Protein AF-A0A5N5WG87-F1 (afdb_monomer)

Solvent-accessible surface area (backbone atoms only — not comparable to full-atom values): 19391 Å² total; per-residue (Å²): 106,72,76,52,56,52,52,54,50,50,55,46,51,57,49,52,57,56,48,54,52,57,51,52,55,54,49,53,55,50,57,69,63,53,82,74,69,85,89,85,86,85,87,85,82,92,77,92,69,99,77,85,60,89,73,83,72,73,79,49,27,31,40,50,85,72,66,42,22,42,41,32,61,74,84,93,87,88,88,64,66,74,33,58,50,64,31,43,61,64,58,50,52,63,52,40,37,52,54,52,47,56,36,50,74,29,60,48,56,25,40,40,40,23,41,33,38,93,46,79,49,53,66,64,44,50,56,36,44,50,54,28,24,45,75,68,73,36,28,34,36,48,20,44,23,22,46,24,58,35,70,60,56,63,68,58,56,39,49,52,46,63,70,42,55,82,41,89,17,40,36,60,55,102,79,24,31,38,37,34,24,33,46,46,65,88,48,40,73,55,46,53,60,35,35,74,72,55,52,44,42,32,31,40,23,33,49,67,38,32,54,73,15,46,7,93,76,27,57,96,61,37,38,26,39,34,47,83,71,40,66,26,75,45,81,43,77,73,76,61,66,66,63,48,52,36,49,54,55,16,45,75,50,68,30,23,11,32,30,43,42,36,28,49,41,40,40,30,57,23,60,62,72,73,36,73,54,63,33,52,29,89,59,35,46,61,51,48,56,53,46,46,64,70,68,60,54,24,16,41,34,34,32,26,39,61,43,56,58,41,55,22,26,42,35,80,87,55,91,66,32,62,58,51,35,67,69,18,52,25,95,60,69,88,49,70,91,58,79,35,48,72,70,38,71,56,29,43,47,55,49,28,28,62,77,68,78,39,67,119

Mean predicted aligned error: 11.22 Å

Sequence (360 aa):
MAHLSEVVKTLGAENAQVDNQCLKQNVQHVQTLQQGGSPLYESDQTQVSSSWLSFDDAMAIGLLRLIAKSNTKSCIKANPPRSDVSNAANFTITDWADHIRLAKDAQVDAFALNIAADDAINGPALQLAFTAAQSARFKIFFSFDYVARGPWNQNDVIRLLLQYRMNEAYYCVNGHPFTSTFEGSENAEEWKNIKAITDCYFIPDWSSLGVKAALEKGYGLVDGLFSWAAWPSGAQDMNTQVDMSYLELLQETGGLAYMMLVSPWFCTNLPGYGKNWLWRGDDLWYDRWQEVLSIRPDFVEIISWNDYGKSHYIGPLHQGGYGAFKTGKAPFNYAEGMPHDGWRIILPFIIGHYKNGSAA

pLDDT: mean 78.42, std 26.18, range [21.84, 98.75]

Secondary structure (DSSP, 8-state):
-HHHHHHHHHHHHHHHHHHHHHHHHHHHHHHHHGGG-------------S------------EEE------------------GGGGSTT--HHHHHHHHHHHHHTT--EEEEEEETT-TTHHHHHHHHHHHHHHHT-EEEEEEESSBTBPPPHHHHHHHHHHHTTSTTB-EETTEEEEEEES-GGGHHHHHHHHHHH--EEEEE-TTT-STTSSTTTTTT-SEEE-S--S-STTSPP-SHHHHHHHHHHHHTT--EEEEEE-S-EEEEEGGGTEEEEE--TTHHHHHHHHHHHH--SEEEES-SS-GGGS---S---TT-THHHHHTT-SS-TTTT---GGGGTTHHHHHHHHHHSS--

Radius of gyration: 20.14 Å; Cα contacts (8 Å, |Δi|>4): 703; chains: 1; bounding box: 62×52×48 Å

Organism: NCBI:txid41062

Nearest PDB structures (foldseek):
  4ad0-assembly2_B  TM=7.314E-01  e=2.127E-10  Bacteroides thetaiotaomicron VPI-5482
  4acz-assembly2_B  TM=7.060E-01  e=1.078E-10  Bacteroides thetaiotaomicron VPI-5482
  4ad0-assembly4_D  TM=7.040E-01  e=1.298E-10  Bacteroides thetaiotaomicron VPI-5482
  4ad0-assembly3_C  TM=7.292E-01  e=8.280E-10  Bacteroides thetaiotaomicron VPI-5482
  4ad0-assembly1_A  TM=7.150E-01  e=2.678E-09  Bacteroides thetaiotaomicron VPI-5482

Structure (mmCIF, N/CA/C/O backbone):
data_AF-A0A5N5WG87-F1
#
_entry.id   AF-A0A5N5WG87-F1
#
loop_
_atom_site.group_PDB
_atom_site.id
_atom_site.type_symbol
_atom_site.label_atom_id
_atom_site.label_alt_id
_atom_site.label_comp_id
_atom_site.label_asym_id
_atom_site.label_entity_id
_atom_site.label_seq_id
_atom_site.pdbx_PDB_ins_code
_atom_site.Cartn_x
_atom_site.Cartn_y
_atom_site.Cartn_z
_atom_site.occupancy
_atom_site.B_iso_or_equiv
_atom_site.auth_seq_id
_atom_site.auth_comp_id
_atom_site.auth_asym_id
_atom_site.auth_atom_id
_atom_site.pdbx_PDB_model_num
ATOM 1 N N . MET A 1 1 ? 2.702 -30.960 5.446 1.00 38.22 1 MET A N 1
ATOM 2 C CA . MET A 1 1 ? 3.761 -30.870 6.479 1.00 38.22 1 MET A CA 1
ATOM 3 C C . MET A 1 1 ? 5.102 -31.326 5.912 1.00 38.22 1 MET A C 1
ATOM 5 O O . MET A 1 1 ? 5.595 -30.590 5.074 1.00 38.22 1 MET A O 1
ATOM 9 N N . ALA A 1 2 ? 5.662 -32.497 6.258 1.00 30.28 2 ALA A N 1
ATOM 10 C CA . ALA A 1 2 ? 7.042 -32.884 5.896 1.00 30.28 2 ALA A CA 1
ATOM 11 C C . ALA A 1 2 ? 7.410 -32.656 4.412 1.00 30.28 2 ALA A C 1
ATOM 13 O O . ALA A 1 2 ? 8.270 -31.830 4.120 1.00 30.28 2 ALA A O 1
ATOM 14 N N . HIS A 1 3 ? 6.665 -33.271 3.488 1.00 32.16 3 HIS A N 1
ATOM 15 C CA . HIS A 1 3 ? 6.884 -33.156 2.037 1.00 32.16 3 HIS A CA 1
ATOM 16 C C . HIS A 1 3 ? 6.766 -31.711 1.492 1.00 32.16 3 HIS A C 1
ATOM 18 O O . HIS A 1 3 ? 7.284 -31.409 0.423 1.00 32.16 3 HIS A O 1
ATOM 24 N N . LEU A 1 4 ? 6.101 -30.811 2.230 1.00 36.78 4 LEU A N 1
ATOM 25 C CA . LEU A 1 4 ? 5.968 -29.392 1.884 1.00 36.78 4 LEU A CA 1
ATOM 26 C C . LEU A 1 4 ? 7.179 -28.576 2.372 1.00 36.78 4 LEU A C 1
ATOM 28 O O . LEU A 1 4 ? 7.644 -27.701 1.654 1.00 36.78 4 LEU A O 1
ATOM 32 N N . SER A 1 5 ? 7.723 -28.895 3.556 1.00 34.72 5 SER A N 1
ATOM 33 C CA . SER A 1 5 ? 8.980 -28.298 4.046 1.00 34.72 5 SER A CA 1
ATOM 34 C C . SER A 1 5 ? 10.149 -28.637 3.122 1.00 34.72 5 SER A C 1
ATOM 36 O O . SER A 1 5 ? 11.016 -27.800 2.905 1.00 34.72 5 SER A O 1
ATOM 38 N N . GLU A 1 6 ? 10.151 -29.844 2.558 1.00 34.62 6 GLU A N 1
ATOM 39 C CA . GLU A 1 6 ? 11.165 -30.293 1.605 1.00 34.62 6 GLU A CA 1
ATOM 40 C C . GLU A 1 6 ? 11.083 -29.512 0.283 1.00 34.62 6 GLU A C 1
ATOM 42 O O . GLU A 1 6 ? 12.078 -28.925 -0.124 1.00 34.62 6 GLU A O 1
ATOM 47 N N . VAL A 1 7 ? 9.888 -29.367 -0.310 1.00 38.81 7 VAL A N 1
ATOM 48 C CA . VAL A 1 7 ? 9.684 -28.551 -1.527 1.00 38.81 7 VAL A CA 1
ATOM 49 C C . VAL A 1 7 ? 10.027 -27.072 -1.306 1.00 38.81 7 VAL A C 1
ATOM 51 O O . VAL A 1 7 ? 10.694 -26.477 -2.149 1.00 38.81 7 VAL A O 1
ATOM 54 N N . VAL A 1 8 ? 9.635 -26.477 -0.172 1.00 39.97 8 VAL A N 1
ATOM 55 C CA . VAL A 1 8 ? 10.000 -25.085 0.165 1.00 39.97 8 VAL A CA 1
ATOM 56 C C . VAL A 1 8 ? 11.520 -24.929 0.292 1.00 39.97 8 VAL A C 1
ATOM 58 O O . VAL A 1 8 ? 12.073 -23.967 -0.235 1.00 39.97 8 VAL A O 1
ATOM 61 N N . LYS A 1 9 ? 12.216 -25.896 0.905 1.00 39.75 9 LYS A N 1
ATOM 62 C CA . LYS A 1 9 ? 13.687 -25.898 0.997 1.00 39.75 9 LYS A CA 1
ATOM 63 C C . LYS A 1 9 ? 14.371 -26.088 -0.355 1.00 39.75 9 LYS A C 1
ATOM 65 O O . LYS A 1 9 ? 15.396 -25.458 -0.585 1.00 39.75 9 LYS A O 1
ATOM 70 N N . THR A 1 10 ? 13.827 -26.911 -1.253 1.00 37.00 10 THR A N 1
ATOM 71 C CA . THR A 1 10 ? 14.373 -27.062 -2.613 1.00 37.00 10 THR A CA 1
ATOM 72 C C . THR A 1 10 ? 14.227 -25.770 -3.416 1.00 37.00 10 THR A C 1
ATOM 74 O O . THR A 1 10 ? 15.214 -25.313 -3.981 1.00 37.00 10 THR A O 1
ATOM 77 N N . LEU A 1 11 ? 13.050 -25.133 -3.399 1.00 40.88 11 LEU A N 1
ATOM 78 C CA . LEU A 1 11 ? 12.827 -23.856 -4.091 1.00 40.88 11 LEU A CA 1
ATOM 79 C C . LEU A 1 11 ? 13.694 -22.725 -3.509 1.00 40.88 11 LEU A C 1
ATOM 81 O O . LEU A 1 11 ? 14.292 -21.958 -4.261 1.00 40.88 11 LEU A O 1
ATOM 85 N N . GLY A 1 12 ? 13.837 -22.663 -2.180 1.00 37.97 12 GLY A N 1
ATOM 86 C CA . GLY A 1 12 ? 14.774 -21.746 -1.525 1.00 37.97 12 GLY A CA 1
ATOM 87 C C . GLY A 1 12 ? 16.233 -22.000 -1.926 1.00 37.97 12 GLY A C 1
ATOM 88 O O . GLY A 1 12 ? 16.973 -21.055 -2.178 1.00 37.97 12 GLY A O 1
ATOM 89 N N . ALA A 1 13 ? 16.645 -23.265 -2.063 1.00 34.16 13 ALA A N 1
ATOM 90 C CA . ALA A 1 13 ? 18.001 -23.627 -2.476 1.00 34.16 13 ALA A CA 1
ATOM 91 C C . ALA A 1 13 ? 18.296 -23.335 -3.961 1.00 34.16 13 ALA A C 1
ATOM 93 O O . ALA A 1 13 ? 19.433 -22.991 -4.289 1.00 34.16 13 ALA A O 1
ATOM 94 N N . GL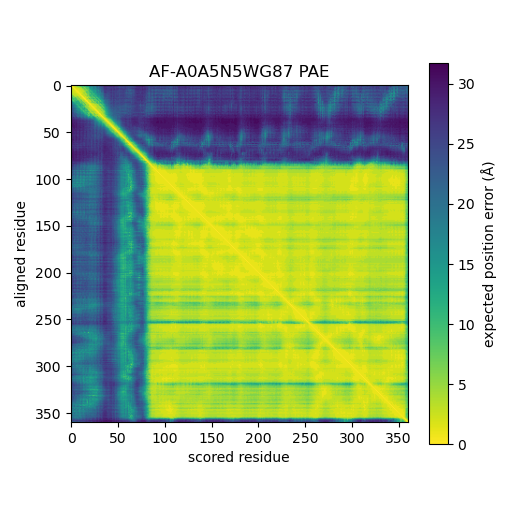U A 1 14 ? 17.308 -23.453 -4.853 1.00 35.34 14 GLU A N 1
ATOM 95 C CA . GLU A 1 14 ? 17.451 -23.072 -6.266 1.00 35.34 14 GLU A CA 1
ATOM 96 C C . GLU A 1 14 ? 17.584 -21.548 -6.415 1.00 35.34 14 GLU A C 1
ATOM 98 O O . GLU A 1 14 ? 18.507 -21.087 -7.093 1.00 35.34 14 GLU A O 1
ATOM 103 N N . ASN A 1 15 ? 16.778 -20.765 -5.686 1.00 39.09 15 ASN A N 1
ATOM 104 C CA . ASN A 1 15 ? 16.945 -19.309 -5.595 1.00 39.09 15 ASN A CA 1
ATOM 105 C C . ASN A 1 15 ? 18.330 -18.938 -5.022 1.00 39.09 15 ASN A C 1
ATOM 107 O O . ASN A 1 15 ? 19.078 -18.193 -5.655 1.00 39.09 15 ASN A O 1
ATOM 111 N N . ALA A 1 16 ? 18.750 -19.566 -3.916 1.00 33.97 16 ALA A N 1
ATOM 112 C CA . ALA A 1 16 ? 20.033 -19.298 -3.256 1.00 33.97 16 ALA A CA 1
ATOM 113 C C . ALA A 1 16 ? 21.279 -19.564 -4.134 1.00 33.97 16 ALA A C 1
ATOM 115 O O . ALA A 1 16 ? 22.363 -19.025 -3.863 1.00 33.97 16 ALA A O 1
ATOM 116 N N . GLN A 1 17 ? 21.166 -20.372 -5.199 1.00 30.16 17 GLN A N 1
ATOM 117 C CA . GLN A 1 17 ? 22.232 -20.509 -6.202 1.00 30.16 17 GLN A CA 1
ATOM 118 C C . GLN A 1 17 ? 22.321 -19.294 -7.138 1.00 30.16 17 GLN A C 1
ATOM 120 O O . GLN A 1 17 ? 23.435 -18.888 -7.486 1.00 30.16 17 GLN A O 1
ATOM 125 N N . VAL A 1 18 ? 21.189 -18.679 -7.490 1.00 41.03 18 VAL A N 1
ATOM 126 C CA . VAL A 1 18 ? 21.122 -17.418 -8.251 1.00 41.03 18 VAL A CA 1
ATOM 127 C C . VAL A 1 18 ? 21.582 -16.242 -7.381 1.00 41.03 18 VAL A C 1
ATOM 129 O O . VAL A 1 18 ? 22.415 -15.440 -7.813 1.00 41.03 18 VAL A O 1
ATOM 132 N N . ASP A 1 19 ? 21.163 -16.195 -6.116 1.00 45.03 19 ASP A N 1
ATOM 133 C CA . ASP A 1 19 ? 21.564 -15.161 -5.146 1.00 45.03 19 ASP A CA 1
ATOM 134 C C . ASP A 1 19 ? 23.079 -15.136 -4.922 1.00 45.03 19 ASP A C 1
ATOM 136 O O . ASP A 1 19 ? 23.702 -14.078 -4.791 1.00 45.03 19 ASP A O 1
ATOM 140 N N . ASN A 1 20 ? 23.710 -16.310 -4.989 1.00 37.44 20 ASN A N 1
ATOM 141 C CA . ASN A 1 20 ? 25.159 -16.465 -4.952 1.00 37.44 20 ASN A CA 1
ATOM 142 C C . ASN A 1 20 ? 25.882 -15.696 -6.075 1.00 37.44 20 ASN A C 1
ATOM 144 O O . ASN A 1 20 ? 27.061 -15.371 -5.921 1.00 37.44 20 ASN A O 1
ATOM 148 N N . GLN A 1 21 ? 25.223 -15.420 -7.204 1.00 37.84 21 GLN A N 1
ATOM 149 C CA . GLN A 1 21 ? 25.762 -14.610 -8.300 1.00 37.84 21 GLN A CA 1
ATOM 150 C C . GLN A 1 21 ? 25.592 -13.108 -8.027 1.00 37.84 21 GLN A C 1
ATOM 152 O O . GLN A 1 21 ? 26.549 -12.353 -8.214 1.00 37.84 21 GLN A O 1
ATOM 157 N N . CYS A 1 22 ? 24.436 -12.692 -7.495 1.00 38.44 22 CYS A N 1
ATOM 158 C CA . CYS A 1 22 ? 24.186 -11.319 -7.039 1.00 38.44 22 CYS A CA 1
ATOM 159 C C . CYS A 1 22 ? 25.183 -10.900 -5.941 1.00 38.44 22 CYS A C 1
ATOM 161 O O . CYS A 1 22 ? 25.852 -9.867 -6.050 1.00 38.44 22 CYS A O 1
ATOM 163 N N . LEU A 1 23 ? 25.373 -11.753 -4.928 1.00 37.12 23 LEU A N 1
ATOM 164 C CA . LEU A 1 23 ? 26.351 -11.551 -3.856 1.00 37.12 23 LEU A CA 1
ATOM 165 C C . LEU A 1 23 ? 27.779 -11.411 -4.401 1.00 37.12 23 LEU A C 1
ATOM 167 O O . LEU A 1 23 ? 28.483 -10.480 -4.017 1.00 37.12 23 LEU A O 1
ATOM 171 N N . LYS A 1 24 ? 28.212 -12.274 -5.331 1.00 37.12 24 LYS A N 1
ATOM 172 C CA . LYS A 1 24 ? 29.567 -12.198 -5.916 1.00 37.12 24 LYS A CA 1
ATOM 173 C C . LYS A 1 24 ? 29.798 -10.901 -6.690 1.00 37.12 24 LYS A C 1
ATOM 175 O O . LYS A 1 24 ? 30.860 -10.302 -6.538 1.00 37.12 24 LYS A O 1
ATOM 180 N N . GLN A 1 25 ? 28.818 -10.447 -7.470 1.00 42.09 25 GLN A N 1
ATOM 181 C CA . GLN A 1 25 ? 28.927 -9.205 -8.242 1.00 42.09 25 GLN A CA 1
ATOM 182 C C . GLN A 1 25 ? 28.958 -7.965 -7.332 1.00 42.09 25 GLN A C 1
ATOM 184 O O . GLN A 1 25 ? 29.831 -7.109 -7.494 1.00 42.09 25 GLN A O 1
ATOM 189 N N . ASN A 1 26 ? 28.093 -7.905 -6.314 1.00 36.16 26 ASN A N 1
ATOM 190 C CA . ASN A 1 26 ? 28.103 -6.815 -5.333 1.00 36.16 26 ASN A CA 1
ATOM 191 C C . ASN A 1 26 ? 29.388 -6.809 -4.480 1.00 36.16 26 ASN A C 1
ATOM 193 O O . ASN A 1 26 ? 29.995 -5.754 -4.295 1.00 36.16 26 ASN A O 1
ATOM 197 N N . VAL A 1 27 ? 29.869 -7.973 -4.022 1.00 37.72 27 VAL A N 1
ATOM 198 C CA . VAL A 1 27 ? 31.125 -8.083 -3.254 1.00 37.72 27 VAL A CA 1
ATOM 199 C C . VAL A 1 27 ? 32.341 -7.676 -4.091 1.00 37.72 27 VAL A C 1
ATOM 201 O O . VAL A 1 27 ? 33.189 -6.942 -3.586 1.00 37.72 27 VAL A O 1
ATOM 204 N N . GLN A 1 28 ? 32.425 -8.060 -5.371 1.00 32.28 28 GLN A N 1
ATOM 205 C CA . GLN A 1 28 ? 33.507 -7.601 -6.258 1.00 32.28 28 GLN A CA 1
ATOM 206 C C . GLN A 1 28 ? 33.508 -6.072 -6.438 1.00 32.28 28 GLN A C 1
ATOM 208 O O . GLN A 1 28 ? 34.578 -5.453 -6.460 1.00 32.28 28 GLN A O 1
ATOM 213 N N . HIS A 1 29 ? 32.329 -5.447 -6.513 1.00 35.38 29 HIS A N 1
ATOM 214 C CA . HIS A 1 29 ? 32.208 -3.990 -6.604 1.00 35.38 29 HIS A CA 1
ATOM 215 C C . HIS A 1 29 ? 32.616 -3.286 -5.293 1.00 35.38 29 HIS A C 1
ATOM 217 O O . HIS A 1 29 ? 33.331 -2.287 -5.313 1.00 35.38 29 HIS A O 1
ATOM 223 N N . VAL A 1 30 ? 32.256 -3.841 -4.131 1.00 34.34 30 VAL A N 1
ATOM 224 C CA . VAL A 1 30 ? 32.698 -3.318 -2.823 1.00 34.34 30 VAL A CA 1
ATOM 225 C C . VAL A 1 30 ? 34.211 -3.489 -2.625 1.00 34.34 30 VAL A C 1
ATOM 227 O O . VAL A 1 30 ? 34.874 -2.572 -2.141 1.00 34.34 30 VAL A O 1
ATOM 230 N N . GLN A 1 31 ? 34.795 -4.608 -3.059 1.00 33.00 31 GLN A N 1
ATOM 231 C CA . GLN A 1 31 ? 36.242 -4.848 -2.962 1.00 33.00 31 GLN A CA 1
ATOM 232 C C . GLN A 1 31 ? 37.074 -3.880 -3.820 1.00 33.00 31 GLN A C 1
ATOM 234 O O . GLN A 1 31 ? 38.192 -3.542 -3.433 1.00 33.00 31 GLN A O 1
ATOM 239 N N . THR A 1 32 ? 36.535 -3.376 -4.937 1.00 34.97 32 THR A N 1
ATOM 240 C CA . THR A 1 32 ? 37.190 -2.304 -5.715 1.00 34.97 32 THR A CA 1
ATOM 241 C C . THR A 1 32 ? 37.131 -0.940 -5.021 1.00 34.97 32 THR A C 1
ATOM 243 O O . THR A 1 32 ? 38.019 -0.120 -5.238 1.00 34.97 32 THR A O 1
ATOM 246 N N . LEU A 1 33 ? 36.152 -0.705 -4.141 1.00 34.88 33 LEU A N 1
ATOM 247 C CA . LEU A 1 33 ? 36.035 0.527 -3.346 1.00 34.88 33 LEU A CA 1
ATOM 248 C C . LEU A 1 33 ? 36.866 0.489 -2.048 1.00 34.88 33 LEU A C 1
ATOM 250 O O . LEU A 1 33 ? 37.292 1.534 -1.560 1.00 34.88 33 LEU A O 1
ATOM 254 N N . GLN A 1 34 ? 37.139 -0.697 -1.495 1.00 32.03 34 GLN A N 1
ATOM 255 C CA . GLN A 1 34 ? 37.870 -0.855 -0.228 1.00 32.03 34 GLN A CA 1
ATOM 256 C C . GLN A 1 34 ? 39.402 -0.719 -0.329 1.00 32.03 34 GLN A C 1
ATOM 258 O O . GLN A 1 34 ? 40.068 -0.668 0.701 1.00 32.03 34 GLN A O 1
ATOM 263 N N . GLN A 1 35 ? 39.987 -0.566 -1.523 1.00 30.73 35 GLN A N 1
ATOM 264 C CA . GLN A 1 35 ? 41.440 -0.342 -1.687 1.00 30.73 35 GLN A CA 1
ATOM 265 C C . GLN A 1 35 ? 41.916 1.079 -1.287 1.00 30.73 35 GLN A C 1
ATOM 267 O O . GLN A 1 35 ? 43.018 1.483 -1.651 1.00 30.73 35 GLN A O 1
ATOM 272 N N . GLY A 1 36 ? 41.098 1.847 -0.554 1.00 31.95 36 GLY A N 1
ATOM 273 C CA . GLY A 1 36 ? 41.319 3.271 -0.266 1.00 31.95 36 GLY A CA 1
ATOM 274 C C . GLY A 1 36 ? 41.276 3.706 1.206 1.00 31.95 36 GLY A C 1
ATOM 275 O O . GLY A 1 36 ? 41.366 4.906 1.454 1.00 31.95 36 GLY A O 1
ATOM 276 N N . GLY A 1 37 ? 41.137 2.802 2.187 1.00 27.78 37 GLY A N 1
ATOM 277 C CA . GLY A 1 37 ? 41.061 3.203 3.601 1.00 27.78 37 GLY A CA 1
ATOM 278 C C . GLY A 1 37 ? 41.347 2.088 4.611 1.00 27.78 37 GLY A C 1
ATOM 279 O O . GLY A 1 37 ? 40.846 0.975 4.479 1.00 27.78 37 GLY A O 1
ATOM 280 N N . SER A 1 38 ? 42.145 2.402 5.636 1.00 26.28 38 SER A N 1
ATOM 281 C CA . SER A 1 38 ? 42.479 1.484 6.736 1.00 26.28 38 SER A CA 1
ATOM 282 C C . SER A 1 38 ? 41.350 1.385 7.774 1.00 26.28 38 SER A C 1
ATOM 284 O O . SER A 1 38 ? 40.703 2.395 8.053 1.00 26.28 38 SER A O 1
ATOM 286 N N . PRO A 1 39 ? 41.141 0.215 8.406 1.00 27.69 39 PRO A N 1
ATOM 287 C CA . PRO A 1 39 ? 40.147 0.055 9.460 1.00 27.69 39 PRO A CA 1
ATOM 288 C C . PRO A 1 39 ? 40.655 0.558 10.817 1.00 27.69 39 PRO A C 1
ATOM 290 O O . PRO A 1 39 ? 41.817 0.357 11.172 1.00 27.69 39 PRO A O 1
ATOM 293 N N . LEU A 1 40 ? 39.742 1.105 11.619 1.00 25.45 40 LEU A N 1
ATOM 294 C CA . LEU A 1 40 ? 39.850 1.128 13.076 1.00 25.45 40 LEU A CA 1
ATOM 295 C C . LEU A 1 40 ? 38.572 0.514 13.646 1.00 25.45 40 LEU A C 1
ATOM 297 O O . LEU A 1 40 ? 37.468 0.927 13.301 1.00 25.45 40 LEU A O 1
ATOM 301 N N . TYR A 1 41 ? 38.751 -0.502 14.483 1.00 23.62 41 TYR A N 1
ATOM 302 C CA . TYR A 1 41 ? 37.699 -1.223 15.188 1.00 23.62 41 TYR A CA 1
ATOM 303 C C . TYR A 1 41 ? 38.058 -1.135 16.666 1.00 23.62 41 TYR A C 1
ATOM 305 O O . TYR A 1 41 ? 39.095 -1.661 17.064 1.00 23.62 41 TYR A O 1
ATOM 313 N N . GLU A 1 42 ? 37.227 -0.488 17.474 1.00 23.62 42 GLU A N 1
ATOM 314 C CA . GLU A 1 42 ? 37.306 -0.618 18.926 1.00 23.62 42 GLU A CA 1
ATOM 315 C C . GLU A 1 42 ? 35.898 -0.512 19.516 1.00 23.62 42 GLU A C 1
ATOM 317 O O . GLU A 1 42 ? 34.995 0.074 18.915 1.00 23.62 42 GLU A O 1
ATOM 322 N N . SER A 1 43 ? 35.686 -1.201 20.630 1.00 26.94 43 SER A N 1
ATOM 323 C CA . SER A 1 43 ? 34.364 -1.529 21.157 1.00 26.94 43 SER A CA 1
ATOM 324 C C . SER A 1 43 ? 33.979 -0.656 22.339 1.00 26.94 43 SER A C 1
ATOM 326 O O . SER A 1 43 ? 34.805 -0.458 23.227 1.00 26.94 43 SER A O 1
ATOM 328 N N . ASP A 1 44 ? 32.692 -0.339 22.459 1.00 22.86 44 ASP A N 1
ATOM 329 C CA . ASP A 1 44 ? 32.078 -0.248 23.783 1.00 22.86 44 ASP A CA 1
ATOM 330 C C . ASP A 1 44 ? 30.642 -0.796 23.771 1.00 22.86 44 ASP A C 1
ATOM 332 O O . ASP A 1 44 ? 29.995 -0.873 22.721 1.00 22.86 44 ASP A O 1
ATOM 336 N N . GLN A 1 45 ? 30.156 -1.212 24.937 1.00 27.48 45 GLN A N 1
ATOM 337 C CA . GLN A 1 45 ? 28.760 -1.581 25.170 1.00 27.48 45 GLN A CA 1
ATOM 338 C C . GLN A 1 45 ? 28.082 -0.555 26.088 1.00 27.48 45 GLN A C 1
ATOM 340 O O . GLN A 1 45 ? 28.710 0.328 26.656 1.00 27.48 45 GLN A O 1
ATOM 345 N N . THR A 1 46 ? 26.768 -0.702 26.269 1.00 23.91 46 THR A N 1
ATOM 346 C CA . THR A 1 46 ? 25.921 0.154 27.119 1.00 23.91 46 THR A CA 1
ATOM 347 C C . THR A 1 46 ? 25.726 1.591 26.616 1.00 23.91 46 THR A C 1
ATOM 349 O O . THR A 1 46 ? 26.270 2.533 27.165 1.00 23.91 46 THR A O 1
ATOM 352 N N . GLN A 1 47 ? 24.849 1.753 25.617 1.00 21.84 47 GLN A N 1
ATOM 353 C CA . GLN A 1 47 ? 23.851 2.838 25.489 1.00 21.84 47 GLN A CA 1
ATOM 354 C C . GLN A 1 47 ? 22.928 2.486 24.307 1.00 21.84 47 GLN A C 1
ATOM 356 O O . GLN A 1 47 ? 23.371 2.458 23.163 1.00 21.84 47 GLN A O 1
ATOM 361 N N . VAL A 1 48 ? 21.644 2.203 24.560 1.00 26.69 48 VAL A N 1
ATOM 362 C CA . VAL A 1 48 ? 20.652 2.009 23.482 1.00 26.69 48 VAL A CA 1
ATOM 363 C C . VAL A 1 48 ? 20.152 3.389 23.051 1.00 26.69 48 VAL A C 1
ATOM 365 O O . VAL A 1 48 ? 19.113 3.864 23.507 1.00 26.69 48 VAL A O 1
ATOM 368 N N . SER A 1 49 ? 20.946 4.075 22.228 1.00 24.03 49 SER A N 1
ATOM 369 C CA . SER A 1 49 ? 20.625 5.416 21.738 1.00 24.03 49 SER A CA 1
ATOM 370 C C . SER A 1 49 ? 19.464 5.393 20.739 1.00 24.03 49 SER A C 1
ATOM 372 O O . SER A 1 49 ? 19.396 4.552 19.841 1.00 24.03 49 SER A O 1
ATOM 374 N N . SER A 1 50 ? 18.553 6.359 20.865 1.00 25.00 50 SER A N 1
ATOM 375 C CA . SER A 1 50 ? 17.368 6.530 20.016 1.00 25.00 50 SER A CA 1
ATOM 376 C C . SER A 1 50 ? 17.722 7.135 18.645 1.00 25.00 50 SER A C 1
ATOM 378 O O . SER A 1 50 ? 17.335 8.261 18.336 1.00 25.00 50 SER A O 1
ATOM 380 N N . SER A 1 51 ? 18.519 6.416 17.851 1.00 22.97 51 SER A N 1
ATOM 381 C CA . SER A 1 51 ? 19.192 6.930 16.643 1.00 22.97 51 SER A CA 1
ATOM 382 C C . SER A 1 51 ? 18.984 6.077 15.380 1.00 22.97 51 SER A C 1
ATOM 384 O O . SER A 1 51 ? 19.733 6.226 14.422 1.00 22.97 51 SER A O 1
ATOM 386 N N . TRP A 1 52 ? 17.995 5.176 15.373 1.00 26.78 52 TRP A N 1
ATOM 387 C CA . TRP A 1 52 ? 17.859 4.105 14.367 1.00 26.78 52 TRP A CA 1
ATOM 388 C C . TRP A 1 52 ? 16.555 4.140 13.541 1.00 26.78 52 TRP A C 1
ATOM 390 O O . TRP A 1 52 ? 16.222 3.155 12.893 1.00 26.78 52 TRP A O 1
ATOM 400 N N . LEU A 1 53 ? 15.809 5.254 13.563 1.00 26.97 53 LEU A N 1
ATOM 401 C CA . LEU A 1 53 ? 14.474 5.386 12.945 1.00 26.97 53 LEU A CA 1
ATOM 402 C C . LEU A 1 53 ? 14.356 6.546 11.927 1.00 26.97 53 LEU A C 1
ATOM 404 O O . LEU A 1 53 ? 13.328 7.210 11.849 1.00 26.97 53 LEU A O 1
ATOM 408 N N . SER A 1 54 ? 15.382 6.789 11.104 1.00 26.25 54 SER A N 1
ATOM 409 C CA . SER A 1 54 ? 15.249 7.654 9.915 1.00 26.25 54 SER A CA 1
ATOM 410 C C . SER A 1 54 ? 14.649 6.869 8.736 1.00 26.25 54 SER A C 1
ATOM 412 O O . SER A 1 54 ? 15.358 6.496 7.798 1.00 26.25 54 SER A O 1
ATOM 414 N N . PHE A 1 55 ? 13.354 6.554 8.821 1.00 33.31 55 PHE A N 1
ATOM 415 C CA . PHE A 1 55 ? 12.622 5.804 7.795 1.00 33.31 55 PHE A CA 1
ATOM 416 C C . PHE A 1 55 ? 12.045 6.725 6.712 1.00 33.31 55 PHE A C 1
ATOM 418 O O . PHE A 1 55 ? 10.868 7.078 6.738 1.00 33.31 55 PHE A O 1
ATOM 425 N N . ASP A 1 56 ? 12.866 7.068 5.720 1.00 34.16 56 ASP A N 1
ATOM 426 C CA . ASP A 1 56 ? 12.368 7.600 4.451 1.00 34.16 56 ASP A CA 1
ATOM 427 C C . ASP A 1 56 ? 12.006 6.430 3.491 1.00 34.16 56 ASP A C 1
ATOM 429 O O . ASP A 1 56 ? 12.882 5.667 3.059 1.00 34.16 56 ASP A O 1
ATOM 433 N N . ASP A 1 57 ? 10.714 6.342 3.124 1.00 38.97 57 ASP A N 1
ATOM 434 C CA . ASP A 1 57 ? 10.125 5.886 1.832 1.00 38.97 57 ASP A CA 1
ATOM 435 C C . ASP A 1 57 ? 9.235 4.621 1.778 1.00 38.97 57 ASP A C 1
ATOM 437 O O . ASP A 1 57 ? 9.613 3.527 2.205 1.00 38.97 57 ASP A O 1
ATOM 441 N N . ALA A 1 58 ? 8.091 4.773 1.093 1.00 30.11 58 ALA A N 1
ATOM 442 C CA . ALA A 1 58 ? 6.972 3.829 1.020 1.00 30.11 58 ALA A CA 1
ATOM 443 C C . ALA A 1 58 ? 7.152 2.605 0.106 1.00 30.11 58 ALA A C 1
ATOM 445 O O . ALA A 1 58 ? 8.056 2.575 -0.728 1.00 30.11 58 ALA A O 1
ATOM 446 N N . MET A 1 59 ? 6.240 1.635 0.288 1.00 33.84 59 MET A N 1
ATOM 447 C CA . MET A 1 59 ? 6.104 0.311 -0.336 1.00 33.84 59 MET A CA 1
ATOM 448 C C . MET A 1 59 ? 4.826 -0.420 0.136 1.00 33.84 59 MET A C 1
ATOM 450 O O . MET A 1 59 ? 4.834 -0.964 1.237 1.00 33.84 59 MET A O 1
ATOM 454 N N . ALA A 1 60 ? 3.747 -0.519 -0.648 1.00 30.14 60 ALA A N 1
ATOM 455 C CA . ALA A 1 60 ? 2.556 -1.280 -0.202 1.00 30.14 60 ALA A CA 1
ATOM 456 C C . ALA A 1 60 ? 1.647 -1.736 -1.356 1.00 30.14 60 ALA A C 1
ATOM 458 O O . ALA A 1 60 ? 1.077 -0.868 -2.018 1.00 30.14 60 ALA A O 1
ATOM 459 N N . ILE A 1 61 ? 1.506 -3.063 -1.584 1.00 30.92 61 ILE A N 1
ATOM 460 C CA . ILE A 1 61 ? 0.527 -3.663 -2.525 1.00 30.92 61 ILE A CA 1
ATOM 461 C C . ILE A 1 61 ? 0.140 -5.131 -2.164 1.00 30.92 61 ILE A C 1
ATOM 463 O O . ILE A 1 61 ? 0.684 -6.074 -2.748 1.00 30.92 61 ILE A O 1
ATOM 467 N N . GLY A 1 62 ? -0.897 -5.346 -1.340 1.00 28.38 62 GLY A N 1
ATOM 468 C CA . GLY A 1 62 ? -1.669 -6.608 -1.308 1.00 28.38 62 GLY A CA 1
ATOM 469 C C . GLY A 1 62 ? -2.387 -6.963 0.006 1.00 28.38 62 GLY A C 1
ATOM 470 O O . GLY A 1 62 ? -1.830 -7.730 0.784 1.00 28.38 62 GLY A O 1
ATOM 471 N N . LEU A 1 63 ? -3.628 -6.499 0.229 1.00 30.03 63 LEU A N 1
ATOM 472 C CA . LEU A 1 63 ? -4.322 -6.497 1.542 1.00 30.03 63 LEU A CA 1
ATOM 473 C C . LEU A 1 63 ? -5.399 -7.604 1.769 1.00 30.03 63 LEU A C 1
ATOM 475 O O . LEU A 1 63 ? -6.183 -7.887 0.862 1.00 30.03 63 LEU A O 1
ATOM 479 N N . LEU A 1 64 ? -5.491 -8.150 3.002 1.00 36.38 64 LEU A N 1
ATOM 480 C CA . LEU A 1 64 ? -6.499 -9.095 3.587 1.00 36.38 64 LEU A CA 1
ATOM 481 C C . LEU A 1 64 ? -7.043 -8.551 4.969 1.00 36.38 64 LEU A C 1
ATOM 483 O O . LEU A 1 64 ? -6.362 -7.671 5.470 1.00 36.38 64 LEU A O 1
ATOM 487 N N . ARG A 1 65 ? -8.181 -8.968 5.623 1.00 32.19 65 ARG A N 1
ATOM 488 C CA . ARG A 1 65 ? -8.897 -8.151 6.705 1.00 32.19 65 ARG A CA 1
ATOM 489 C C . ARG A 1 65 ? -9.714 -8.777 7.930 1.00 32.19 65 ARG A C 1
ATOM 491 O O . ARG A 1 65 ? -10.304 -9.838 7.739 1.00 32.19 65 ARG A O 1
ATOM 498 N N . LEU A 1 66 ? -9.912 -8.013 9.078 1.00 29.48 66 LEU A N 1
ATOM 499 C CA . LEU A 1 66 ? -10.726 -8.241 10.336 1.00 29.48 66 LEU A CA 1
ATOM 500 C C . LEU A 1 66 ? -11.283 -7.143 11.411 1.00 29.48 66 LEU A C 1
ATOM 502 O O . LEU A 1 66 ? -12.286 -7.574 11.965 1.00 29.48 66 LEU A O 1
ATOM 506 N N . ILE A 1 67 ? -10.884 -5.831 11.701 1.00 34.62 67 ILE A N 1
ATOM 507 C CA . ILE A 1 67 ? -11.525 -4.701 12.618 1.00 34.62 67 ILE A CA 1
ATOM 508 C C . ILE A 1 67 ? -10.774 -4.267 13.983 1.00 34.62 67 ILE A C 1
ATOM 510 O O . ILE A 1 67 ? -10.141 -5.157 14.509 1.00 34.62 67 ILE A O 1
ATOM 514 N N . ALA A 1 68 ? -10.826 -3.093 14.744 1.00 34.03 68 ALA A N 1
ATOM 515 C CA . ALA A 1 68 ? -10.776 -1.565 14.584 1.00 34.03 68 ALA A CA 1
ATOM 516 C C . ALA A 1 68 ? -10.723 -0.624 15.914 1.00 34.03 68 ALA A C 1
ATOM 518 O O . ALA A 1 68 ? -11.586 -0.844 16.754 1.00 34.03 68 ALA A O 1
ATOM 519 N N . LYS A 1 69 ? -9.915 0.505 16.067 1.00 28.00 69 LYS A N 1
ATOM 520 C CA . LYS A 1 69 ? -9.551 1.519 17.216 1.00 28.00 69 LYS A CA 1
ATOM 521 C C . LYS A 1 69 ? -8.316 1.344 18.268 1.00 28.00 69 LYS A C 1
ATOM 523 O O . LYS A 1 69 ? -8.482 0.419 19.048 1.00 28.00 69 LYS A O 1
ATOM 528 N N . SER A 1 70 ? -7.185 2.121 18.571 1.00 25.36 70 SER A N 1
ATOM 529 C CA . SER A 1 70 ? -6.268 3.224 17.990 1.00 25.36 70 SER A CA 1
ATOM 530 C C . SER A 1 70 ? -5.031 3.924 18.854 1.00 25.36 70 SER A C 1
ATOM 532 O O . SER A 1 70 ? -5.420 4.754 19.673 1.00 25.36 70 SER A O 1
ATOM 534 N N . ASN A 1 71 ? -3.631 3.798 18.644 1.00 27.83 71 ASN A N 1
ATOM 535 C CA . ASN A 1 71 ? -2.424 4.783 18.249 1.00 27.83 71 ASN A CA 1
ATOM 536 C C . ASN A 1 71 ? -1.143 5.513 19.250 1.00 27.83 71 ASN A C 1
ATOM 538 O O . ASN A 1 71 ? -0.907 4.732 20.157 1.00 27.83 71 ASN A O 1
ATOM 542 N N . THR A 1 72 ? -0.234 6.683 19.476 1.00 28.20 72 THR A N 1
ATOM 543 C CA . THR A 1 72 ? 0.553 8.126 19.040 1.00 28.20 72 THR A CA 1
ATOM 544 C C . THR A 1 72 ? 1.834 8.749 19.773 1.00 28.20 72 THR A C 1
ATOM 546 O O . THR A 1 72 ? 1.731 9.089 20.947 1.00 28.20 72 THR A O 1
ATOM 549 N N . LYS A 1 73 ? 2.847 9.230 18.938 1.00 31.50 73 LYS A N 1
ATOM 550 C CA . LYS A 1 73 ? 3.874 10.363 18.948 1.00 31.50 73 LYS A CA 1
ATOM 551 C C . LYS A 1 73 ? 5.367 9.920 18.787 1.00 31.50 73 LYS A C 1
ATOM 553 O O . LYS A 1 73 ? 5.724 8.988 19.485 1.00 31.50 73 LYS A O 1
ATOM 558 N N . SER A 1 74 ? 6.346 10.524 18.056 1.00 30.02 74 SER A N 1
ATOM 559 C CA . SER A 1 74 ? 6.570 11.781 17.243 1.00 30.02 74 SER A CA 1
ATOM 560 C C . SER A 1 74 ? 8.095 11.886 16.824 1.00 30.02 74 SER A C 1
ATOM 562 O O . SER A 1 74 ? 8.870 11.520 17.703 1.00 30.02 74 SER A O 1
ATOM 564 N N . CYS A 1 75 ? 8.712 12.400 15.714 1.00 29.59 75 CYS A N 1
ATOM 565 C CA . CYS A 1 75 ? 8.439 13.009 14.362 1.00 29.59 75 CYS A CA 1
ATOM 566 C C . CYS A 1 75 ? 9.789 13.203 13.528 1.00 29.59 75 CYS A C 1
ATOM 568 O O . CYS A 1 75 ? 10.844 13.067 14.141 1.00 29.59 75 CYS A O 1
ATOM 570 N N . ILE A 1 76 ? 9.774 13.703 12.247 1.00 26.25 76 ILE A N 1
ATOM 571 C CA . ILE A 1 76 ? 10.852 14.417 11.415 1.00 26.25 76 ILE A CA 1
ATOM 572 C C . ILE A 1 76 ? 11.433 13.697 10.125 1.00 26.25 76 ILE A C 1
ATOM 574 O O . ILE A 1 76 ? 11.334 12.487 10.016 1.00 26.25 76 ILE A O 1
ATOM 578 N N . LYS A 1 77 ? 11.946 14.452 9.103 1.00 26.80 77 LYS A N 1
ATOM 579 C CA . LYS A 1 77 ? 12.077 14.127 7.631 1.00 26.80 77 LYS A CA 1
ATOM 580 C C . LYS A 1 77 ? 13.494 14.130 6.971 1.00 26.80 77 LYS A C 1
ATOM 582 O O . LYS A 1 77 ? 14.336 14.918 7.409 1.00 26.80 77 LYS A O 1
ATOM 587 N N . ALA A 1 78 ? 13.642 13.523 5.770 1.00 24.94 78 ALA A N 1
ATOM 588 C CA . ALA A 1 78 ? 14.551 13.983 4.683 1.00 24.94 78 ALA A CA 1
ATOM 589 C C . ALA A 1 78 ? 13.902 14.060 3.253 1.00 24.94 78 ALA A C 1
ATOM 591 O O . ALA A 1 78 ? 12.735 14.436 3.135 1.00 24.94 78 ALA A O 1
ATOM 592 N N . ASN A 1 79 ? 14.675 13.864 2.161 1.00 25.66 79 ASN A N 1
ATOM 593 C CA . ASN A 1 79 ? 14.292 14.118 0.744 1.00 25.66 79 ASN A CA 1
ATOM 594 C C . ASN A 1 79 ? 13.883 12.829 -0.028 1.00 25.66 79 ASN A C 1
ATOM 596 O O . ASN A 1 79 ? 14.588 11.834 0.125 1.00 25.66 79 ASN A O 1
ATOM 600 N N . PRO A 1 80 ? 12.879 12.842 -0.941 1.00 36.06 80 PRO A N 1
ATOM 601 C CA . PRO A 1 80 ? 12.156 11.604 -1.285 1.00 36.06 80 PRO A CA 1
ATOM 602 C C . PRO A 1 80 ? 12.242 11.062 -2.754 1.00 36.06 80 PRO A C 1
ATOM 604 O O . PRO A 1 80 ? 12.725 11.768 -3.649 1.00 36.06 80 PRO A O 1
ATOM 607 N N . PRO A 1 81 ? 11.771 9.814 -3.027 1.00 41.84 81 PRO A N 1
ATOM 608 C CA . PRO A 1 81 ? 11.875 9.088 -4.304 1.00 41.84 81 PRO A CA 1
ATOM 609 C C . PRO A 1 81 ? 10.537 8.971 -5.090 1.00 41.84 81 PRO A C 1
ATOM 611 O O . PRO A 1 81 ? 9.873 9.963 -5.363 1.00 41.84 81 PRO A O 1
ATOM 614 N N . ARG A 1 82 ? 10.170 7.771 -5.572 1.00 49.16 82 ARG A N 1
ATOM 615 C CA . ARG A 1 82 ? 8.936 7.469 -6.321 1.00 49.16 82 ARG A CA 1
ATOM 616 C C . ARG A 1 82 ? 8.045 6.481 -5.568 1.00 49.16 82 ARG A C 1
ATOM 618 O O . ARG A 1 82 ? 8.565 5.609 -4.880 1.00 49.16 82 ARG A O 1
ATOM 625 N N . SER A 1 83 ? 6.741 6.589 -5.815 1.00 49.94 83 SER A N 1
ATOM 626 C CA . SER A 1 83 ? 5.695 5.640 -5.416 1.00 49.94 83 SER A CA 1
ATOM 627 C C . SER A 1 83 ? 5.546 4.447 -6.376 1.00 49.94 83 SER A C 1
ATOM 629 O O . SER A 1 83 ? 5.900 4.546 -7.554 1.00 49.94 83 SER A O 1
ATOM 631 N N . ASP A 1 84 ? 4.937 3.349 -5.924 1.00 54.00 84 ASP A N 1
ATOM 632 C CA . ASP A 1 84 ? 4.811 2.092 -6.688 1.00 54.00 84 ASP A CA 1
ATOM 633 C C . ASP A 1 84 ? 3.902 2.199 -7.923 1.00 54.00 84 ASP A C 1
ATOM 635 O O . ASP A 1 84 ? 4.157 1.570 -8.958 1.00 54.00 84 ASP A O 1
ATOM 639 N N . VAL A 1 85 ? 2.873 3.056 -7.889 1.00 52.38 85 VAL A N 1
ATOM 640 C CA . VAL A 1 85 ? 2.078 3.380 -9.091 1.00 52.38 85 VAL A CA 1
ATOM 641 C C . VAL A 1 85 ? 2.940 4.057 -10.166 1.00 52.38 85 VAL A C 1
ATOM 643 O O . VAL A 1 85 ? 2.689 3.883 -11.360 1.00 52.38 85 VAL A O 1
ATOM 646 N N . SER A 1 86 ? 4.036 4.722 -9.787 1.00 62.78 86 SER A N 1
ATOM 647 C CA . SER A 1 86 ? 5.013 5.281 -10.729 1.00 62.78 86 SER A CA 1
ATOM 648 C C . SER A 1 86 ? 5.898 4.202 -11.390 1.00 62.78 86 SER A C 1
ATOM 650 O O . SER A 1 86 ? 6.533 4.488 -12.409 1.00 62.78 86 SER A O 1
ATOM 652 N N . ASN A 1 87 ? 5.902 2.957 -10.884 1.00 72.81 87 ASN A N 1
ATOM 653 C CA . ASN A 1 87 ? 6.440 1.771 -11.573 1.00 72.81 87 ASN A CA 1
ATOM 654 C C . ASN A 1 87 ? 5.405 1.141 -12.536 1.00 72.81 87 ASN A C 1
ATOM 656 O O . ASN A 1 87 ? 5.781 0.443 -13.476 1.00 72.81 87 ASN A O 1
ATOM 660 N N . ALA A 1 88 ? 4.110 1.437 -12.367 1.00 77.19 88 ALA A N 1
ATOM 661 C CA . ALA A 1 88 ? 3.034 1.068 -13.295 1.00 77.19 88 ALA A CA 1
ATOM 662 C C . ALA A 1 88 ? 2.780 2.122 -14.402 1.00 77.19 88 ALA A C 1
ATOM 664 O O . ALA A 1 88 ? 1.829 2.007 -15.172 1.00 77.19 88 ALA A O 1
ATOM 665 N N . ALA A 1 89 ? 3.643 3.139 -14.525 1.00 79.12 89 ALA A N 1
ATOM 666 C CA . ALA A 1 89 ? 3.464 4.292 -15.419 1.00 79.12 89 ALA A CA 1
ATOM 667 C C . ALA A 1 89 ? 3.278 3.960 -16.912 1.00 79.12 89 ALA A C 1
ATOM 669 O O . ALA A 1 89 ? 2.718 4.761 -17.655 1.00 79.12 89 ALA A O 1
ATOM 670 N N . ASN A 1 90 ? 3.773 2.798 -17.344 1.00 84.31 90 ASN A N 1
ATOM 671 C CA . ASN A 1 90 ? 3.707 2.317 -18.724 1.00 84.31 90 ASN A CA 1
ATOM 672 C C . ASN A 1 90 ? 2.740 1.128 -18.897 1.00 84.31 90 ASN A C 1
ATOM 674 O O . ASN A 1 90 ? 2.769 0.486 -19.943 1.00 84.31 90 ASN A O 1
ATOM 678 N N . PHE A 1 91 ? 1.933 0.790 -17.884 1.00 88.69 91 PHE A N 1
ATOM 679 C CA . PHE A 1 91 ? 0.981 -0.323 -17.964 1.00 88.69 91 PHE A CA 1
ATOM 680 C C . PHE A 1 91 ? -0.221 0.068 -18.827 1.00 88.69 91 PHE A C 1
ATOM 682 O O . PHE A 1 91 ? -0.879 1.083 -18.587 1.00 88.69 91 PHE A O 1
ATOM 689 N N . THR A 1 92 ? -0.554 -0.775 -19.797 1.00 92.81 92 THR A N 1
ATOM 690 C CA . THR A 1 92 ? -1.835 -0.736 -20.505 1.00 92.81 92 THR A CA 1
ATOM 691 C C . THR A 1 92 ? -2.946 -1.356 -19.649 1.00 92.81 92 THR A C 1
ATOM 693 O O . THR A 1 92 ? -2.703 -1.951 -18.598 1.00 92.81 92 THR A O 1
ATOM 696 N N . ILE A 1 93 ? -4.197 -1.271 -20.115 1.00 95.06 93 ILE A N 1
ATOM 697 C CA . ILE A 1 93 ? -5.312 -1.998 -19.488 1.00 95.06 93 ILE A CA 1
ATOM 698 C C . ILE A 1 93 ? -5.098 -3.525 -19.492 1.00 95.06 93 ILE A C 1
ATOM 700 O O . ILE A 1 93 ? -5.581 -4.204 -18.589 1.00 95.06 93 ILE A O 1
ATOM 704 N N . THR A 1 94 ? -4.348 -4.059 -20.464 1.00 96.38 94 THR A N 1
ATOM 705 C CA . THR A 1 94 ? -4.009 -5.487 -20.545 1.00 96.38 94 THR A CA 1
ATOM 706 C C . THR A 1 94 ? -3.007 -5.873 -19.461 1.00 96.38 94 THR A C 1
ATOM 708 O O . THR A 1 94 ? -3.244 -6.846 -18.753 1.00 96.38 94 THR A O 1
ATOM 711 N N . ASP A 1 95 ? -1.951 -5.077 -19.257 1.00 94.19 95 ASP A N 1
ATOM 712 C CA . ASP A 1 95 ? -0.960 -5.320 -18.197 1.00 94.19 95 ASP A CA 1
ATOM 713 C C . ASP A 1 95 ? -1.626 -5.288 -16.813 1.00 94.19 95 ASP A C 1
ATOM 715 O O . ASP A 1 95 ? -1.431 -6.190 -15.998 1.00 94.19 95 ASP A O 1
ATOM 719 N N . TRP A 1 96 ? -2.511 -4.310 -16.574 1.00 95.00 96 TRP A N 1
ATOM 720 C CA . TRP A 1 96 ? -3.338 -4.281 -15.364 1.00 95.00 96 TRP A CA 1
ATOM 721 C C . TRP A 1 96 ? -4.223 -5.525 -15.228 1.00 95.00 96 TRP A C 1
ATOM 723 O O . TRP A 1 96 ? -4.284 -6.100 -14.143 1.00 95.00 96 TRP A O 1
ATOM 733 N N . ALA A 1 97 ? -4.886 -5.972 -16.299 1.00 97.44 97 ALA A N 1
ATOM 734 C CA . ALA A 1 97 ? -5.737 -7.161 -16.266 1.00 97.44 97 ALA A CA 1
ATOM 735 C C . ALA A 1 97 ? -4.948 -8.452 -15.971 1.00 97.44 97 ALA A C 1
ATOM 737 O O . ALA A 1 97 ? -5.416 -9.272 -15.179 1.00 97.44 97 ALA A O 1
ATOM 738 N N . ASP A 1 98 ? -3.750 -8.623 -16.536 1.00 96.75 98 ASP A N 1
ATOM 739 C CA . ASP A 1 98 ? -2.890 -9.783 -16.269 1.00 96.75 98 ASP A CA 1
ATOM 740 C C . ASP A 1 98 ? -2.270 -9.750 -14.865 1.00 96.75 98 ASP A C 1
ATOM 742 O O . ASP A 1 98 ? -2.249 -10.778 -14.184 1.00 96.75 98 ASP A O 1
ATOM 746 N N . HIS A 1 99 ? -1.844 -8.581 -14.375 1.00 95.50 99 HIS A N 1
ATOM 747 C CA . HIS A 1 99 ? -1.389 -8.425 -12.987 1.00 95.50 99 HIS A CA 1
ATOM 748 C C . HIS A 1 99 ? -2.518 -8.749 -11.995 1.00 95.50 99 HIS A C 1
ATOM 750 O O . HIS A 1 99 ? -2.302 -9.481 -11.031 1.00 95.50 99 HIS A O 1
ATOM 756 N N . ILE A 1 100 ? -3.737 -8.270 -12.260 1.00 97.56 100 ILE A N 1
ATOM 757 C CA . ILE A 1 100 ? -4.927 -8.549 -11.445 1.00 97.56 100 ILE A CA 1
ATOM 758 C C . ILE A 1 100 ? -5.326 -10.029 -11.510 1.00 97.56 100 ILE A C 1
ATOM 760 O O . ILE A 1 100 ? -5.692 -10.611 -10.488 1.00 97.56 100 ILE A O 1
ATOM 764 N N . ARG A 1 101 ? -5.228 -10.672 -12.681 1.00 98.19 101 ARG A N 1
ATOM 765 C CA . ARG A 1 101 ? -5.442 -12.119 -12.815 1.00 98.19 101 ARG A CA 1
ATOM 766 C C . ARG A 1 101 ? -4.449 -12.887 -11.943 1.00 98.19 101 ARG A C 1
ATOM 768 O O . ARG A 1 101 ? -4.882 -13.667 -11.106 1.00 98.19 101 ARG A O 1
ATOM 775 N N . LEU A 1 102 ? -3.152 -12.600 -12.059 1.00 97.38 102 LEU A N 1
ATOM 776 C CA . LEU A 1 102 ? -2.107 -13.251 -11.259 1.00 97.38 102 LEU A CA 1
ATOM 777 C C . LEU A 1 102 ? -2.263 -13.017 -9.746 1.00 97.38 102 LEU A C 1
ATOM 779 O O . LEU A 1 102 ? -1.910 -13.894 -8.959 1.00 97.38 102 LEU A O 1
ATOM 783 N N . ALA A 1 103 ? -2.800 -11.868 -9.327 1.00 97.31 103 ALA A N 1
ATOM 784 C CA . ALA A 1 103 ? -3.108 -11.587 -7.924 1.00 97.31 103 ALA A CA 1
ATOM 785 C C . ALA A 1 103 ? -4.286 -12.431 -7.408 1.00 97.31 103 ALA A C 1
ATOM 787 O O . ALA A 1 103 ? -4.212 -12.995 -6.315 1.00 97.31 103 ALA A O 1
ATOM 788 N N . LYS A 1 104 ? -5.339 -12.591 -8.221 1.00 96.56 104 LYS A N 1
ATOM 789 C CA . LYS A 1 104 ? -6.474 -13.480 -7.923 1.00 96.56 104 LYS A CA 1
ATOM 790 C C . LYS A 1 104 ? -6.077 -14.955 -7.923 1.00 96.56 104 LYS A C 1
ATOM 792 O O . LYS A 1 104 ? -6.503 -15.685 -7.032 1.00 96.56 104 LYS A O 1
ATOM 797 N N . ASP A 1 105 ? -5.238 -15.372 -8.871 1.00 96.69 105 ASP A N 1
ATOM 798 C CA . ASP A 1 105 ? -4.663 -16.721 -8.932 1.00 96.69 105 ASP A CA 1
ATOM 799 C C . ASP A 1 105 ? -3.847 -17.024 -7.652 1.00 96.69 105 ASP A C 1
ATOM 801 O O . ASP A 1 105 ? -3.809 -18.163 -7.194 1.00 96.69 105 ASP A O 1
ATOM 805 N N . ALA A 1 106 ? -3.266 -15.989 -7.028 1.00 96.19 106 ALA A N 1
ATOM 806 C CA . ALA A 1 106 ? -2.562 -16.035 -5.744 1.00 96.19 106 ALA A CA 1
ATOM 807 C C . ALA A 1 106 ? -3.449 -15.783 -4.495 1.00 96.19 106 ALA A C 1
ATOM 809 O O . ALA A 1 106 ? -2.919 -15.684 -3.394 1.00 96.19 106 ALA A O 1
ATOM 810 N N . GLN A 1 107 ? -4.779 -15.681 -4.635 1.00 95.38 107 GLN A N 1
ATOM 811 C CA . GLN A 1 107 ? -5.757 -15.363 -3.570 1.00 95.38 107 GLN A CA 1
ATOM 812 C C . GLN A 1 107 ? -5.602 -14.004 -2.844 1.00 95.38 107 GLN A C 1
ATOM 814 O O . GLN A 1 107 ? -6.182 -13.812 -1.767 1.00 95.38 107 GLN A O 1
ATOM 819 N N . VAL A 1 108 ? -4.895 -13.033 -3.426 1.00 96.12 108 VAL A N 1
ATOM 820 C CA . VAL A 1 108 ? -4.909 -11.637 -2.946 1.00 96.12 108 VAL A CA 1
ATOM 821 C C . VAL A 1 108 ? -6.311 -11.048 -3.167 1.00 96.12 108 VAL A C 1
ATOM 823 O O . VAL A 1 108 ? -6.891 -11.243 -4.235 1.00 96.12 108 VAL A O 1
ATOM 826 N N . ASP A 1 109 ? -6.871 -10.334 -2.183 1.00 94.00 109 ASP A N 1
ATOM 827 C CA . ASP A 1 109 ? -8.210 -9.728 -2.322 1.00 94.00 109 ASP A CA 1
ATOM 828 C C . ASP A 1 109 ? -8.161 -8.372 -3.030 1.00 94.00 109 ASP A C 1
ATOM 830 O O . ASP A 1 109 ? -8.999 -8.091 -3.893 1.00 94.00 109 ASP A O 1
ATOM 834 N N . ALA A 1 110 ? -7.190 -7.532 -2.650 1.00 96.69 110 ALA A N 1
ATOM 835 C CA . ALA A 1 110 ? -7.071 -6.158 -3.115 1.00 96.69 110 ALA A CA 1
ATOM 836 C C . ALA A 1 110 ? -5.620 -5.715 -3.353 1.00 96.69 110 ALA A C 1
ATOM 838 O O . ALA A 1 110 ? -4.721 -6.097 -2.605 1.00 96.69 110 ALA A O 1
ATOM 839 N N . PHE A 1 111 ? -5.409 -4.821 -4.322 1.00 97.62 111 PHE A N 1
ATOM 840 C CA . PHE A 1 111 ? -4.194 -4.002 -4.390 1.00 97.62 111 PHE A CA 1
ATOM 841 C C . PHE A 1 111 ? -4.377 -2.709 -3.585 1.00 97.62 111 PHE A C 1
ATOM 843 O O . PHE A 1 111 ? -5.305 -1.938 -3.850 1.00 97.62 111 PHE A O 1
ATOM 850 N N . ALA A 1 112 ? -3.449 -2.427 -2.670 1.00 96.50 112 ALA A N 1
ATOM 851 C CA . ALA A 1 112 ? -3.157 -1.045 -2.317 1.00 96.50 112 ALA A CA 1
ATOM 852 C C . ALA A 1 112 ? -2.496 -0.367 -3.520 1.00 96.50 112 ALA A C 1
ATOM 854 O O . ALA A 1 112 ? -1.651 -0.959 -4.189 1.00 96.50 112 ALA A O 1
ATOM 855 N N . LEU A 1 113 ? -2.867 0.873 -3.809 1.00 95.75 113 LEU A N 1
ATOM 856 C CA . LEU A 1 113 ? -2.168 1.704 -4.779 1.00 95.75 113 LEU A CA 1
ATOM 857 C C . LEU A 1 113 ? -1.414 2.782 -4.018 1.00 95.75 113 LEU A C 1
ATOM 859 O O . LEU A 1 113 ? -1.994 3.804 -3.649 1.00 95.75 113 LEU A O 1
ATOM 863 N N . ASN A 1 114 ? -0.131 2.522 -3.771 1.00 92.25 114 ASN A N 1
ATOM 864 C CA . ASN A 1 114 ? 0.805 3.508 -3.258 1.00 92.25 114 ASN A CA 1
ATOM 865 C C . ASN A 1 114 ? 0.978 4.645 -4.287 1.00 92.25 114 ASN A C 1
ATOM 867 O O . ASN A 1 114 ? 1.475 4.422 -5.395 1.00 92.25 114 ASN A O 1
ATOM 871 N N . ILE A 1 115 ? 0.513 5.846 -3.927 1.00 93.88 115 ILE A N 1
ATOM 872 C CA . ILE A 1 115 ? 0.457 7.035 -4.793 1.00 93.88 115 ILE A CA 1
ATOM 873 C C . ILE A 1 115 ? 1.096 8.255 -4.124 1.00 93.88 115 ILE A C 1
ATOM 875 O O . ILE A 1 115 ? 0.727 8.636 -3.013 1.00 93.88 115 ILE A O 1
ATOM 879 N N . ALA A 1 116 ? 2.014 8.917 -4.829 1.00 89.69 116 ALA A N 1
ATOM 880 C CA . ALA A 1 116 ? 2.669 10.138 -4.365 1.00 89.69 116 ALA A CA 1
ATOM 881 C C . ALA A 1 116 ? 1.936 11.421 -4.793 1.00 89.69 116 ALA A C 1
ATOM 883 O O . ALA A 1 116 ? 1.348 11.486 -5.879 1.00 89.69 116 ALA A O 1
ATOM 884 N N . ALA A 1 117 ? 2.023 12.458 -3.955 1.00 91.25 117 ALA A N 1
ATOM 885 C CA . ALA A 1 117 ? 1.443 13.776 -4.213 1.00 91.25 117 ALA A CA 1
ATOM 886 C C . ALA A 1 117 ? 1.974 14.404 -5.520 1.00 91.25 117 ALA A C 1
ATOM 888 O O . ALA A 1 117 ? 3.156 14.299 -5.848 1.00 91.25 117 ALA A O 1
ATOM 889 N N . ASP A 1 118 ? 1.095 15.057 -6.284 1.00 89.38 118 ASP A N 1
ATOM 890 C CA . ASP A 1 118 ? 1.405 15.701 -7.572 1.00 89.38 118 ASP A CA 1
ATOM 891 C C . ASP A 1 118 ? 2.111 14.815 -8.626 1.00 89.38 118 ASP A C 1
ATOM 893 O O . ASP A 1 118 ? 2.710 15.335 -9.576 1.00 89.38 118 ASP A O 1
ATOM 897 N N . ASP A 1 119 ? 2.054 13.479 -8.526 1.00 86.69 119 ASP A N 1
ATOM 898 C CA . ASP A 1 119 ? 2.519 12.625 -9.623 1.00 86.69 119 ASP A CA 1
ATOM 899 C C . ASP A 1 119 ? 1.511 12.617 -10.785 1.00 86.69 119 ASP A C 1
ATOM 901 O O . ASP A 1 119 ? 0.377 12.145 -10.669 1.00 86.69 119 ASP A O 1
ATOM 905 N N . ALA A 1 120 ? 1.953 13.115 -11.942 1.00 87.31 120 ALA A N 1
ATOM 906 C CA . ALA A 1 120 ? 1.193 13.124 -13.189 1.00 87.31 120 ALA A CA 1
ATOM 907 C C . ALA A 1 120 ? 0.808 11.711 -13.672 1.00 87.31 120 ALA A C 1
ATOM 909 O O . ALA A 1 120 ? -0.129 11.571 -14.458 1.00 87.31 120 ALA A O 1
ATOM 910 N N . ILE A 1 121 ? 1.495 10.669 -13.191 1.00 85.31 121 ILE A N 1
ATOM 911 C CA . ILE A 1 121 ? 1.180 9.264 -13.483 1.00 85.31 121 ILE A CA 1
ATOM 912 C C . ILE A 1 121 ? -0.151 8.837 -12.838 1.00 85.31 121 ILE A C 1
ATOM 914 O O . ILE A 1 121 ? -0.861 8.011 -13.415 1.00 85.31 121 ILE A O 1
ATOM 918 N N . ASN A 1 122 ? -0.543 9.433 -11.702 1.00 87.06 122 ASN A N 1
ATOM 919 C CA . ASN A 1 122 ? -1.743 9.041 -10.952 1.00 87.06 122 ASN A CA 1
ATOM 920 C C . ASN A 1 122 ? -3.014 9.094 -11.818 1.00 87.06 122 ASN A C 1
ATOM 922 O O . ASN A 1 122 ? -3.791 8.145 -11.829 1.00 87.06 122 ASN A O 1
ATOM 926 N N . GLY A 1 123 ? -3.220 10.172 -12.583 1.00 90.00 123 GLY A N 1
ATOM 927 C CA . GLY A 1 123 ? -4.412 10.355 -13.424 1.00 90.00 123 GLY A CA 1
ATOM 928 C C . GLY A 1 123 ? -4.700 9.171 -14.367 1.00 90.00 123 GLY A C 1
ATOM 929 O O . GLY A 1 123 ? -5.731 8.514 -14.203 1.00 90.00 123 GLY A O 1
ATOM 930 N N . PRO A 1 124 ? -3.814 8.872 -15.338 1.00 90.44 124 PRO A N 1
ATOM 931 C CA . PRO A 1 124 ? -4.008 7.760 -16.266 1.00 90.44 124 PRO A CA 1
ATOM 932 C C . PRO A 1 124 ? -3.879 6.382 -15.600 1.00 90.44 124 PRO A C 1
ATOM 934 O O . PRO A 1 124 ? -4.675 5.492 -15.906 1.00 90.44 124 PRO A O 1
ATOM 937 N N . ALA A 1 125 ? -2.925 6.183 -14.680 1.00 89.69 125 ALA A N 1
ATOM 938 C CA . ALA A 1 125 ? -2.685 4.865 -14.089 1.00 89.69 125 ALA A CA 1
ATOM 939 C C . ALA A 1 125 ? -3.866 4.396 -13.223 1.00 89.69 125 ALA A C 1
ATOM 941 O O . ALA A 1 125 ? -4.296 3.250 -13.354 1.00 89.69 125 ALA A O 1
ATOM 942 N N . LEU A 1 126 ? -4.447 5.285 -12.404 1.00 95.00 126 LEU A N 1
ATOM 943 C CA . LEU A 1 126 ? -5.622 4.959 -11.591 1.00 95.00 126 LEU A CA 1
ATOM 944 C C . LEU A 1 126 ? -6.841 4.630 -12.465 1.00 95.00 126 LEU A C 1
ATOM 946 O O . LEU A 1 126 ? -7.542 3.657 -12.188 1.00 95.00 126 LEU A O 1
ATOM 950 N N . GLN A 1 127 ? -7.074 5.379 -13.549 1.00 95.75 127 GLN A N 1
ATOM 951 C CA . GLN A 1 127 ? -8.195 5.110 -14.455 1.00 95.75 127 GLN A CA 1
ATOM 952 C C . GLN A 1 127 ? -8.092 3.710 -15.084 1.00 95.75 127 GLN A C 1
ATOM 954 O O . GLN A 1 127 ? -9.089 2.983 -15.141 1.00 95.75 127 GLN A O 1
ATOM 959 N N . LEU A 1 128 ? -6.896 3.309 -15.525 1.00 95.69 128 LEU A N 1
ATOM 960 C CA . LEU A 1 128 ? -6.654 1.982 -16.100 1.00 95.69 128 LEU A CA 1
ATOM 961 C C . LEU A 1 128 ? -6.808 0.873 -15.046 1.00 95.69 128 LEU A C 1
ATOM 963 O O . LEU A 1 128 ? -7.526 -0.099 -15.295 1.00 95.69 128 LEU A O 1
ATOM 967 N N . ALA A 1 129 ? -6.221 1.059 -13.859 1.00 95.69 129 ALA A N 1
ATOM 968 C CA . ALA A 1 129 ? -6.288 0.106 -12.753 1.00 95.69 129 ALA A CA 1
ATOM 969 C C . ALA A 1 129 ? -7.735 -0.187 -12.321 1.00 95.69 129 ALA A C 1
ATOM 971 O O . ALA A 1 129 ? -8.143 -1.349 -12.272 1.00 95.69 129 ALA A O 1
ATOM 972 N N . PHE A 1 130 ? -8.544 0.852 -12.079 1.00 97.44 130 PHE A N 1
ATOM 973 C CA . PHE A 1 130 ? -9.951 0.686 -11.693 1.00 97.44 130 PHE A CA 1
ATOM 974 C C . PHE A 1 130 ? -10.800 0.059 -12.808 1.00 97.44 130 PHE A C 1
ATOM 976 O O . PHE A 1 130 ? -11.649 -0.784 -12.519 1.00 97.44 130 PHE A O 1
ATOM 983 N N . THR A 1 131 ? -10.550 0.394 -14.080 1.00 98.00 131 THR A N 1
ATOM 984 C CA . THR A 1 131 ? -11.287 -0.197 -15.216 1.00 98.00 131 THR A CA 1
ATOM 985 C C . THR A 1 131 ? -11.002 -1.698 -15.351 1.00 98.00 131 THR A C 1
ATOM 987 O O . THR A 1 131 ? -11.926 -2.496 -15.544 1.00 98.00 131 THR A O 1
ATOM 990 N N . ALA A 1 132 ? -9.740 -2.110 -15.201 1.00 97.69 132 ALA A N 1
ATOM 991 C CA . ALA A 1 132 ? -9.353 -3.519 -15.207 1.00 97.69 132 ALA A CA 1
ATOM 992 C C . ALA A 1 132 ? -9.896 -4.269 -13.975 1.00 97.69 132 ALA A C 1
ATOM 994 O O . ALA A 1 132 ? -10.472 -5.349 -14.114 1.00 97.69 132 ALA A O 1
ATOM 995 N N . ALA A 1 133 ? -9.794 -3.679 -12.779 1.00 97.19 133 ALA A N 1
ATOM 996 C CA . ALA A 1 133 ? -10.277 -4.289 -11.542 1.00 97.19 133 ALA A CA 1
ATOM 997 C C . ALA A 1 133 ? -11.798 -4.472 -11.521 1.00 97.19 133 ALA A C 1
ATOM 999 O O . ALA A 1 133 ? -12.266 -5.551 -11.155 1.00 97.19 133 ALA A O 1
ATOM 1000 N N . GLN A 1 134 ? -12.571 -3.485 -11.987 1.00 97.38 134 GLN A N 1
ATOM 1001 C CA . GLN A 1 134 ? -14.029 -3.600 -12.085 1.00 97.38 134 GLN A CA 1
ATOM 1002 C C . GLN A 1 134 ? -14.424 -4.712 -13.065 1.00 97.38 134 GLN A C 1
ATOM 1004 O O . GLN A 1 134 ? -15.264 -5.553 -12.742 1.00 97.38 134 GLN A O 1
ATOM 1009 N N . SER A 1 135 ? -13.737 -4.792 -14.209 1.00 97.69 135 SER A N 1
ATOM 1010 C CA . SER A 1 135 ? -13.926 -5.859 -15.202 1.00 97.69 135 SER A CA 1
ATOM 1011 C C . SER A 1 135 ? -13.593 -7.252 -14.640 1.00 97.69 135 SER A C 1
ATOM 1013 O O . SER A 1 135 ? -14.282 -8.228 -14.934 1.00 97.69 135 SER A O 1
ATOM 1015 N N . ALA A 1 136 ? -12.571 -7.351 -13.784 1.00 96.94 136 ALA A N 1
ATOM 1016 C CA . ALA A 1 136 ? -12.140 -8.590 -13.134 1.00 96.94 136 ALA A CA 1
ATOM 1017 C C . ALA A 1 136 ? -12.881 -8.923 -11.819 1.00 96.94 136 ALA A C 1
ATOM 1019 O O . ALA A 1 136 ? -12.646 -10.000 -11.258 1.00 96.94 136 ALA A O 1
ATOM 1020 N N . ARG A 1 137 ? -13.737 -8.025 -11.305 1.00 96.69 137 ARG A N 1
ATOM 1021 C CA . ARG A 1 137 ? -14.288 -8.042 -9.929 1.00 96.69 137 ARG A CA 1
ATOM 1022 C C . ARG A 1 137 ? -13.212 -8.152 -8.835 1.00 96.69 137 ARG A C 1
ATOM 1024 O O . ARG A 1 137 ? -13.410 -8.826 -7.826 1.00 96.69 137 ARG A O 1
ATOM 1031 N N . PHE A 1 138 ? -12.063 -7.530 -9.066 1.00 97.50 138 PHE A N 1
ATOM 1032 C CA . PHE A 1 138 ? -10.966 -7.407 -8.106 1.00 97.50 138 PHE A CA 1
ATOM 1033 C C . PHE A 1 138 ? -11.105 -6.114 -7.294 1.00 97.50 138 PHE A C 1
ATOM 1035 O O . PHE A 1 138 ? -11.876 -5.231 -7.681 1.00 97.50 138 PHE A O 1
ATOM 1042 N N . LYS A 1 139 ? -10.383 -5.993 -6.174 1.00 98.25 139 LYS A N 1
ATOM 1043 C CA . LYS A 1 139 ? -10.474 -4.825 -5.293 1.00 98.25 139 LYS A CA 1
ATOM 1044 C C . LYS A 1 139 ? -9.224 -3.946 -5.319 1.00 98.25 139 LYS A C 1
ATOM 1046 O O . LYS A 1 139 ? -8.110 -4.417 -5.517 1.00 98.25 139 LYS A O 1
ATOM 1051 N N . ILE A 1 140 ? -9.422 -2.645 -5.139 1.00 97.00 140 ILE A N 1
ATOM 1052 C CA . ILE A 1 140 ? -8.381 -1.615 -5.173 1.00 97.00 140 ILE A CA 1
ATOM 1053 C C . ILE A 1 140 ? -8.692 -0.534 -4.128 1.00 97.00 140 ILE A C 1
ATOM 1055 O O . ILE A 1 140 ? -9.854 -0.177 -3.935 1.00 97.00 140 ILE A O 1
ATOM 1059 N N . PHE A 1 141 ? -7.669 0.017 -3.478 1.00 98.12 141 PHE A N 1
ATOM 1060 C CA . PHE A 1 141 ? -7.779 1.210 -2.626 1.00 98.12 141 PHE A CA 1
ATOM 1061 C C . PHE A 1 141 ? -6.516 2.075 -2.699 1.00 98.12 141 PHE A C 1
ATOM 1063 O O . PHE A 1 141 ? -5.512 1.669 -3.280 1.00 98.12 141 PHE A O 1
ATOM 1070 N N . PHE A 1 142 ? -6.552 3.266 -2.100 1.00 97.88 142 PHE A N 1
ATOM 1071 C CA . PHE A 1 142 ? -5.400 4.170 -2.052 1.00 97.88 142 PHE A CA 1
ATOM 1072 C C . PHE A 1 142 ? -4.548 3.991 -0.793 1.00 97.88 142 PHE A C 1
ATOM 1074 O O . PHE A 1 142 ? -5.063 4.030 0.327 1.00 97.88 142 PHE A O 1
ATOM 1081 N N . SER A 1 143 ? -3.236 3.879 -1.001 1.00 97.19 143 SER A N 1
ATOM 1082 C CA . SER A 1 143 ? -2.212 4.139 0.010 1.00 97.19 143 SER A CA 1
ATOM 1083 C C . SER A 1 143 ? -1.568 5.482 -0.333 1.00 97.19 143 SER A C 1
ATOM 1085 O O . SER A 1 143 ? -0.814 5.603 -1.301 1.00 97.19 143 SER A O 1
ATOM 1087 N N . PHE A 1 144 ? -1.935 6.534 0.394 1.00 96.88 144 PHE A N 1
ATOM 1088 C CA . PHE A 1 144 ? -1.428 7.880 0.131 1.00 96.88 144 PHE A CA 1
ATOM 1089 C C . PHE A 1 144 ? -0.005 8.016 0.683 1.00 96.88 144 PHE A C 1
ATOM 1091 O O . PHE A 1 144 ? 0.215 7.979 1.892 1.00 96.88 144 PHE A O 1
ATOM 1098 N N . ASP A 1 145 ? 0.970 8.174 -0.204 1.00 94.00 145 ASP A N 1
ATOM 1099 C CA . ASP A 1 145 ? 2.370 8.360 0.160 1.00 94.00 145 ASP A CA 1
ATOM 1100 C C . ASP A 1 145 ? 2.643 9.829 0.497 1.00 94.00 145 ASP A C 1
ATOM 1102 O O . ASP A 1 145 ? 2.624 10.692 -0.386 1.00 94.00 145 ASP A O 1
ATOM 1106 N N . TYR A 1 146 ? 2.877 10.111 1.779 1.00 93.69 146 TYR A N 1
ATOM 1107 C CA . TYR A 1 146 ? 3.191 11.452 2.280 1.00 93.69 146 TYR A CA 1
ATOM 1108 C C . TYR A 1 146 ? 4.697 11.766 2.288 1.00 93.69 146 TYR A C 1
ATOM 1110 O O . TYR A 1 146 ? 5.085 12.875 2.676 1.00 93.69 146 TYR A O 1
ATOM 1118 N N . VAL A 1 147 ? 5.546 10.822 1.866 1.00 85.44 147 VAL A N 1
ATOM 1119 C CA . VAL A 1 147 ? 7.000 11.004 1.780 1.00 85.44 147 VAL A CA 1
ATOM 1120 C C . VAL A 1 147 ? 7.429 11.199 0.333 1.00 85.44 147 VAL A C 1
ATOM 1122 O O . VAL A 1 147 ? 7.980 12.259 0.043 1.00 85.44 147 VAL A O 1
ATOM 1125 N N . ALA A 1 148 ? 7.115 10.272 -0.584 1.00 80.81 148 ALA A N 1
ATOM 1126 C CA . ALA A 1 148 ? 7.678 10.197 -1.944 1.00 80.81 148 ALA A CA 1
ATOM 1127 C C . ALA A 1 148 ? 7.721 11.525 -2.719 1.00 80.81 148 ALA A C 1
ATOM 1129 O O . ALA A 1 148 ? 8.658 11.764 -3.477 1.00 80.81 148 ALA A O 1
ATOM 1130 N N . ARG A 1 149 ? 6.738 12.414 -2.543 1.00 84.00 149 ARG A N 1
ATOM 1131 C CA . ARG A 1 149 ? 6.743 13.758 -3.159 1.00 84.00 149 ARG A CA 1
ATOM 1132 C C . ARG A 1 149 ? 6.390 14.872 -2.167 1.00 84.00 149 ARG A C 1
ATOM 1134 O O . ARG A 1 149 ? 5.991 15.964 -2.563 1.00 84.00 149 ARG A O 1
ATOM 1141 N N . GLY A 1 150 ? 6.588 14.607 -0.877 1.00 85.25 150 GLY A N 1
ATOM 1142 C CA . GLY A 1 150 ? 6.095 15.429 0.222 1.00 85.25 150 GLY A CA 1
ATOM 1143 C C . GLY A 1 150 ? 4.623 15.151 0.567 1.00 85.25 150 GLY A C 1
ATOM 1144 O O . GLY A 1 150 ? 3.998 14.267 -0.023 1.00 85.25 150 GLY A O 1
ATOM 1145 N N . PRO A 1 151 ? 4.069 15.888 1.546 1.00 91.88 151 PRO A N 1
ATOM 1146 C CA . PRO A 1 151 ? 2.735 15.629 2.070 1.00 91.88 151 PRO A CA 1
ATOM 1147 C C . PRO A 1 151 ? 1.640 15.974 1.055 1.00 91.88 151 PRO A C 1
ATOM 1149 O O . PRO A 1 151 ? 1.703 17.004 0.383 1.00 91.88 151 PRO A O 1
ATOM 1152 N N . TRP A 1 152 ? 0.599 15.145 1.000 1.00 96.69 152 TRP A N 1
ATOM 1153 C CA . TRP A 1 152 ? -0.575 15.393 0.165 1.00 96.69 152 TRP A CA 1
ATOM 1154 C C . TRP A 1 152 ? -1.381 16.608 0.633 1.00 96.69 152 TRP A C 1
ATOM 1156 O O . TRP A 1 152 ? -1.585 16.806 1.830 1.00 96.69 152 TRP A O 1
ATOM 1166 N N . ASN A 1 153 ? -1.944 17.367 -0.315 1.00 97.56 153 ASN A N 1
ATOM 1167 C CA . ASN A 1 153 ? -2.961 18.363 0.005 1.00 97.56 153 ASN A CA 1
ATOM 1168 C C . ASN A 1 153 ? -4.274 17.676 0.411 1.00 97.56 153 ASN A C 1
ATOM 1170 O O . ASN A 1 153 ? -4.810 16.841 -0.322 1.00 97.56 153 ASN A O 1
ATOM 1174 N N . GLN A 1 154 ? -4.841 18.102 1.538 1.00 97.94 154 GLN A N 1
ATOM 1175 C CA . GLN A 1 154 ? -6.109 17.608 2.076 1.00 97.94 154 GLN A CA 1
ATOM 1176 C C . GLN A 1 154 ? -7.247 17.520 1.036 1.00 97.94 154 GLN A C 1
ATOM 1178 O O . GLN A 1 154 ? -7.985 16.533 1.000 1.00 97.94 154 GLN A O 1
ATOM 1183 N N . ASN A 1 155 ? -7.389 18.527 0.166 1.00 98.38 155 ASN A N 1
ATOM 1184 C CA . ASN A 1 155 ? -8.466 18.580 -0.829 1.00 98.38 155 ASN A CA 1
ATOM 1185 C C . ASN A 1 155 ? -8.249 17.607 -1.996 1.00 98.38 155 ASN A C 1
ATOM 1187 O O . ASN A 1 155 ? -9.218 17.195 -2.636 1.00 98.38 155 ASN A O 1
ATOM 1191 N N . ASP A 1 156 ? -7.004 17.219 -2.270 1.00 98.12 156 ASP A N 1
ATOM 1192 C CA . ASP A 1 156 ? -6.673 16.243 -3.309 1.00 98.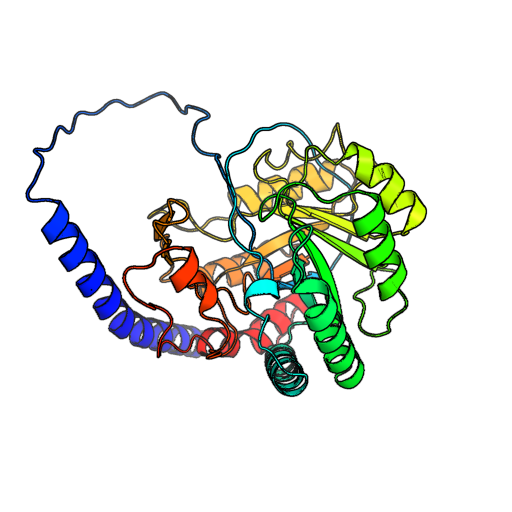12 156 ASP A CA 1
ATOM 1193 C C . ASP A 1 156 ? -6.974 14.818 -2.835 1.00 98.12 156 ASP A C 1
ATOM 1195 O O . ASP A 1 156 ? -7.583 14.047 -3.580 1.00 98.12 156 ASP A O 1
ATOM 1199 N N . VAL A 1 157 ? -6.667 14.513 -1.567 1.00 98.50 157 VAL A N 1
ATOM 1200 C CA . VAL A 1 157 ? -7.063 13.257 -0.902 1.00 98.50 157 VAL A CA 1
ATOM 1201 C C . VAL A 1 157 ? -8.588 13.125 -0.865 1.00 98.50 157 VAL A C 1
ATOM 1203 O O . VAL A 1 157 ? -9.133 12.105 -1.292 1.00 98.50 157 VAL A O 1
ATOM 1206 N N . ILE A 1 158 ? -9.297 14.182 -0.440 1.00 98.75 158 ILE A N 1
ATOM 1207 C CA . ILE A 1 158 ? -10.770 14.223 -0.451 1.00 98.75 158 ILE A CA 1
ATOM 1208 C C . ILE A 1 158 ? -11.310 14.016 -1.870 1.00 98.75 158 ILE A C 1
ATOM 1210 O O . ILE A 1 158 ? -12.199 13.188 -2.063 1.00 98.75 158 ILE A O 1
ATOM 1214 N N . ARG A 1 159 ? -10.775 14.721 -2.878 1.00 98.44 159 ARG A N 1
ATOM 1215 C CA . ARG A 1 159 ? -11.230 14.588 -4.271 1.00 98.44 159 ARG A CA 1
ATOM 1216 C C . ARG A 1 159 ? -11.058 13.163 -4.794 1.00 98.44 159 ARG A C 1
ATOM 1218 O O . ARG A 1 159 ? -12.005 12.635 -5.369 1.00 98.44 159 ARG A O 1
ATOM 1225 N N . LEU A 1 160 ? -9.897 12.540 -4.586 1.00 98.06 160 LEU A N 1
ATOM 1226 C CA . LEU A 1 160 ? -9.632 11.173 -5.048 1.00 98.06 160 LEU A CA 1
ATOM 1227 C C . LEU A 1 160 ? -10.533 10.148 -4.347 1.00 98.06 160 LEU A C 1
ATOM 1229 O O . LEU A 1 160 ? -11.151 9.321 -5.021 1.00 98.06 160 LEU A O 1
ATOM 1233 N N . LEU A 1 161 ? -10.688 10.238 -3.023 1.00 98.50 161 LEU A N 1
ATOM 1234 C CA . LEU A 1 161 ? -11.589 9.354 -2.279 1.00 98.50 161 LEU A CA 1
ATOM 1235 C C . LEU A 1 161 ? -13.051 9.534 -2.715 1.00 98.50 161 LEU A C 1
ATOM 1237 O O . LEU A 1 161 ? -13.724 8.543 -2.990 1.00 98.50 161 LEU A O 1
ATOM 1241 N N . LEU A 1 162 ? -13.548 10.768 -2.857 1.00 98.31 162 LEU A N 1
ATOM 1242 C CA . LEU A 1 162 ? -14.916 11.019 -3.334 1.00 98.31 162 LEU A CA 1
ATOM 1243 C C . LEU A 1 162 ? -15.136 10.564 -4.787 1.00 98.31 162 LEU A C 1
ATOM 1245 O O . LEU A 1 162 ? -1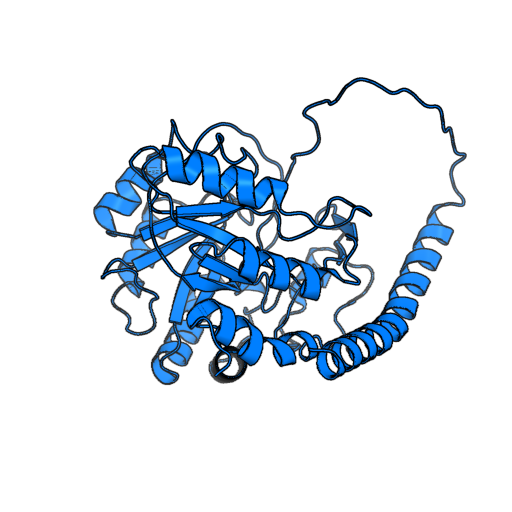6.221 10.076 -5.101 1.00 98.31 162 LEU A O 1
ATOM 1249 N N . GLN A 1 163 ? -14.125 10.688 -5.654 1.00 97.56 163 GLN A N 1
ATOM 1250 C CA . GLN A 1 163 ? -14.180 10.254 -7.054 1.00 97.56 163 GLN A CA 1
ATOM 1251 C C . GLN A 1 163 ? -14.296 8.729 -7.189 1.00 97.56 163 GLN A C 1
ATOM 1253 O O . GLN A 1 163 ? -15.051 8.255 -8.038 1.00 97.56 163 GLN A O 1
ATOM 1258 N N . TYR A 1 164 ? -13.562 7.962 -6.375 1.00 96.88 164 TYR A N 1
ATOM 1259 C CA . TYR A 1 164 ? -13.438 6.511 -6.556 1.00 96.88 164 TYR A CA 1
ATOM 1260 C C . TYR A 1 164 ? -14.211 5.652 -5.540 1.00 96.88 164 TYR A C 1
ATOM 1262 O O . TYR A 1 164 ? -14.504 4.504 -5.869 1.00 96.88 164 TYR A O 1
ATOM 1270 N N . ARG A 1 165 ? -14.636 6.169 -4.371 1.00 93.62 165 ARG A N 1
ATOM 1271 C CA . ARG A 1 165 ? -15.340 5.368 -3.334 1.00 93.62 165 ARG A CA 1
ATOM 1272 C C . ARG A 1 165 ? -16.640 4.695 -3.791 1.00 93.62 165 ARG A C 1
ATOM 1274 O O . ARG A 1 165 ? -17.080 3.740 -3.164 1.00 93.62 165 ARG A O 1
ATOM 1281 N N . MET A 1 166 ? -17.261 5.205 -4.856 1.00 92.81 166 MET A N 1
ATOM 1282 C CA . MET A 1 166 ? -18.497 4.656 -5.431 1.00 92.81 166 MET A CA 1
ATOM 1283 C C . MET A 1 166 ? -18.247 3.628 -6.549 1.00 92.81 166 MET A C 1
ATOM 1285 O O . MET A 1 166 ? -19.205 3.099 -7.108 1.00 92.81 166 MET A O 1
ATOM 1289 N N . ASN A 1 167 ? -16.989 3.356 -6.916 1.00 95.69 167 ASN A N 1
ATOM 1290 C CA . ASN A 1 167 ? -16.662 2.334 -7.906 1.00 95.69 167 ASN A CA 1
ATOM 1291 C C . ASN A 1 167 ? -16.767 0.930 -7.281 1.00 95.69 167 ASN A C 1
ATOM 1293 O O . ASN A 1 167 ? -16.277 0.697 -6.179 1.00 95.69 167 ASN A O 1
ATOM 1297 N N . GLU A 1 168 ? -17.354 -0.033 -7.995 1.00 95.56 168 GLU A N 1
ATOM 1298 C CA . GLU A 1 168 ? -17.540 -1.405 -7.494 1.00 95.56 168 GLU A CA 1
ATOM 1299 C C . GLU A 1 168 ? -16.223 -2.152 -7.221 1.00 95.56 168 GLU A C 1
ATOM 1301 O O . GLU A 1 168 ? -16.211 -3.092 -6.423 1.00 95.56 168 GLU A O 1
ATOM 1306 N N . ALA A 1 169 ? -15.112 -1.741 -7.836 1.00 97.38 169 ALA A N 1
ATOM 1307 C CA . ALA A 1 169 ? -13.773 -2.245 -7.538 1.00 97.38 169 ALA A CA 1
ATOM 1308 C C . ALA A 1 169 ? -13.120 -1.567 -6.325 1.00 97.38 169 ALA A C 1
ATOM 1310 O O . ALA A 1 169 ? -12.089 -2.046 -5.862 1.00 97.38 169 ALA A O 1
ATOM 1311 N N . TYR A 1 170 ? -13.691 -0.498 -5.761 1.00 98.25 170 TYR A N 1
ATOM 1312 C CA . TYR A 1 170 ? -13.137 0.086 -4.542 1.00 98.25 170 TYR A CA 1
ATOM 1313 C C . TYR A 1 170 ? -13.248 -0.917 -3.378 1.00 98.25 170 TYR A C 1
ATOM 1315 O O . TYR A 1 170 ? -14.258 -1.624 -3.224 1.00 98.25 170 TYR A O 1
ATOM 1323 N N . TYR A 1 171 ? -12.181 -1.048 -2.590 1.00 97.75 171 TYR A N 1
ATOM 1324 C CA . TYR A 1 171 ? -12.170 -1.899 -1.407 1.00 97.75 171 TYR A CA 1
ATOM 1325 C C . TYR A 1 171 ? -12.870 -1.178 -0.255 1.00 97.75 171 TYR A C 1
ATOM 1327 O O . TYR A 1 171 ? -12.436 -0.113 0.183 1.00 97.75 171 TYR A O 1
ATOM 1335 N N . CYS A 1 172 ? -13.971 -1.754 0.226 1.00 95.06 172 CYS A N 1
ATOM 1336 C CA . CYS A 1 172 ? -14.799 -1.148 1.261 1.00 95.06 172 CYS A CA 1
ATOM 1337 C C . CYS A 1 172 ? -14.940 -2.072 2.467 1.00 95.06 172 CYS A C 1
ATOM 1339 O O . CYS A 1 172 ? -15.007 -3.295 2.353 1.00 95.06 172 CYS A O 1
ATOM 1341 N N . VAL A 1 173 ? -15.035 -1.443 3.628 1.00 91.50 173 VAL A N 1
ATOM 1342 C CA . VAL A 1 173 ? -15.048 -2.037 4.953 1.00 91.50 173 VAL A CA 1
ATOM 1343 C C . VAL A 1 173 ? -16.342 -1.650 5.640 1.00 91.50 173 VAL A C 1
ATOM 1345 O O . VAL A 1 173 ? -16.566 -0.483 5.936 1.00 91.50 173 VAL A O 1
ATOM 1348 N N . ASN A 1 174 ? -17.219 -2.626 5.871 1.00 91.06 174 ASN A N 1
ATOM 1349 C CA . ASN A 1 174 ? -18.542 -2.414 6.469 1.00 91.06 174 ASN A CA 1
ATOM 1350 C C . ASN A 1 174 ? -19.399 -1.344 5.734 1.00 91.06 174 ASN A C 1
ATOM 1352 O O . ASN A 1 174 ? -20.352 -0.826 6.304 1.00 91.06 174 ASN A O 1
ATOM 1356 N N . GLY A 1 175 ? -19.066 -1.024 4.474 1.00 91.75 175 GLY A N 1
ATOM 1357 C CA . GLY A 1 175 ? -19.661 0.052 3.663 1.00 91.75 175 GLY A CA 1
ATOM 1358 C C . GLY A 1 175 ? -18.730 1.249 3.406 1.00 91.75 175 GLY A C 1
ATOM 1359 O O . GLY A 1 175 ? -18.823 1.871 2.351 1.00 91.75 175 GLY A O 1
ATOM 1360 N N . HIS A 1 176 ? -17.785 1.516 4.305 1.00 95.94 176 HIS A N 1
ATOM 1361 C CA . HIS A 1 176 ? -16.856 2.650 4.255 1.00 95.94 176 HIS A CA 1
ATOM 1362 C C . HIS A 1 176 ? -15.686 2.390 3.285 1.00 95.94 176 HIS A C 1
ATOM 1364 O O . HIS A 1 176 ? -15.112 1.300 3.335 1.00 95.94 176 HIS A O 1
ATOM 1370 N N . PRO A 1 177 ? -15.265 3.335 2.423 1.00 97.69 177 PRO A N 1
ATOM 1371 C CA . PRO A 1 177 ? -14.085 3.149 1.577 1.00 97.69 177 PRO A CA 1
ATOM 1372 C C . PRO A 1 177 ? -12.819 3.000 2.424 1.00 97.69 177 PRO A C 1
ATOM 1374 O O . PRO A 1 177 ? -12.530 3.846 3.269 1.00 97.69 177 PRO A O 1
ATOM 1377 N N . PHE A 1 178 ? -12.050 1.939 2.189 1.00 98.44 178 PHE A N 1
ATOM 1378 C CA . PHE A 1 178 ? -10.766 1.734 2.849 1.00 98.44 178 PHE A CA 1
ATOM 1379 C C . PHE A 1 178 ? -9.700 2.696 2.307 1.00 98.44 178 PHE A C 1
ATOM 1381 O O . PHE A 1 178 ? -9.654 2.985 1.109 1.00 98.44 178 PHE A O 1
ATOM 1388 N N . THR A 1 179 ? -8.810 3.175 3.167 1.00 98.00 179 THR A N 1
ATOM 1389 C C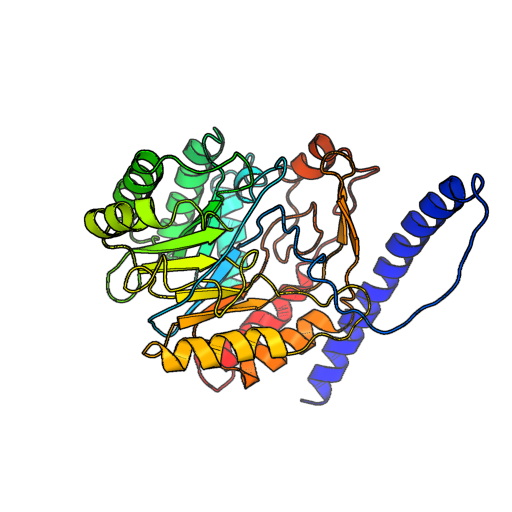A . THR A 1 179 ? -7.632 3.939 2.751 1.00 98.00 179 THR A CA 1
ATOM 1390 C C . THR A 1 179 ? -6.499 3.767 3.753 1.00 98.00 179 THR A C 1
ATOM 1392 O O . THR A 1 179 ? -6.736 3.620 4.954 1.00 98.00 179 THR A O 1
ATOM 1395 N N . SER A 1 180 ? -5.268 3.838 3.263 1.00 97.94 180 SER A N 1
ATOM 1396 C CA . SER A 1 180 ? -4.067 3.888 4.093 1.00 97.94 180 SER A CA 1
ATOM 1397 C C . SER A 1 180 ? -3.173 5.071 3.726 1.00 97.94 180 SER A C 1
ATOM 1399 O O . SER A 1 180 ? -3.444 5.803 2.767 1.00 97.94 180 SER A O 1
ATOM 1401 N N . THR A 1 181 ? -2.118 5.277 4.509 1.00 96.56 181 THR A N 1
ATOM 1402 C CA . THR A 1 181 ? -0.965 6.108 4.142 1.00 96.56 181 THR A CA 1
ATOM 1403 C C . THR A 1 181 ? 0.315 5.307 4.310 1.00 96.56 181 THR A C 1
ATOM 1405 O O . THR A 1 181 ? 0.354 4.388 5.126 1.00 96.56 181 THR A O 1
ATOM 1408 N N . PHE A 1 182 ? 1.370 5.707 3.602 1.00 92.75 182 PHE A N 1
ATOM 1409 C CA . PHE A 1 182 ? 2.712 5.586 4.163 1.00 92.75 182 PHE A CA 1
ATOM 1410 C C . PHE A 1 182 ? 3.076 6.910 4.824 1.00 92.75 182 PHE A C 1
ATOM 1412 O O . PHE A 1 182 ? 3.022 7.967 4.181 1.00 92.75 182 PHE A O 1
ATOM 1419 N N . GLU A 1 183 ? 3.430 6.836 6.103 1.00 94.31 183 GLU A N 1
ATOM 1420 C CA . GLU A 1 183 ? 3.734 7.977 6.955 1.00 94.31 183 GLU A CA 1
ATOM 1421 C C . GLU A 1 183 ? 2.662 9.084 6.870 1.00 94.31 183 GLU A C 1
ATOM 1423 O O . GLU A 1 183 ? 1.457 8.808 6.867 1.00 94.31 183 GLU A O 1
ATOM 1428 N N . GLY A 1 184 ? 3.060 10.360 6.884 1.00 92.75 184 GLY A N 1
ATOM 1429 C CA . GLY A 1 184 ? 2.118 11.485 6.906 1.00 92.75 184 GLY A CA 1
ATOM 1430 C C . GLY A 1 184 ? 1.532 11.777 8.285 1.00 92.75 184 GLY A C 1
ATOM 1431 O O . GLY A 1 184 ? 0.518 12.463 8.396 1.00 92.75 184 GLY A O 1
ATOM 1432 N N . SER A 1 185 ? 2.178 11.298 9.348 1.00 94.44 185 SER A N 1
ATOM 1433 C CA . SER A 1 185 ? 1.742 11.485 10.736 1.00 94.44 185 SER A CA 1
ATOM 1434 C C . SER A 1 185 ? 1.644 12.955 11.167 1.00 94.44 185 SER A C 1
ATOM 1436 O O . SER A 1 185 ? 0.884 13.289 12.079 1.00 94.44 185 SER A O 1
ATOM 1438 N N . GLU A 1 186 ? 2.342 13.873 10.493 1.00 94.62 186 GLU A N 1
ATOM 1439 C CA . GLU A 1 186 ? 2.211 15.326 10.697 1.00 94.62 186 GLU A CA 1
ATOM 1440 C C . GLU A 1 186 ? 0.929 15.926 10.112 1.00 94.62 186 GLU A C 1
ATOM 1442 O O . GLU A 1 186 ? 0.485 16.979 10.564 1.00 94.62 186 GLU A O 1
ATOM 1447 N N . ASN A 1 187 ? 0.271 15.219 9.195 1.00 95.94 187 ASN A N 1
ATOM 1448 C CA . ASN A 1 187 ? -0.995 15.612 8.582 1.00 95.94 187 ASN A CA 1
ATOM 1449 C C . ASN A 1 187 ? -2.216 14.992 9.298 1.00 95.94 187 ASN A C 1
ATOM 1451 O O . ASN A 1 187 ? -3.347 15.131 8.834 1.00 95.94 187 ASN A O 1
ATOM 1455 N N . ALA A 1 188 ? -2.030 14.335 10.451 1.00 95.69 188 ALA A N 1
ATOM 1456 C CA . ALA A 1 188 ? -3.105 13.673 11.204 1.00 95.69 188 ALA A CA 1
ATOM 1457 C C . ALA A 1 188 ? -4.280 14.605 11.590 1.00 95.69 188 ALA A C 1
ATOM 1459 O O . ALA A 1 188 ? -5.425 14.162 11.649 1.00 95.69 188 ALA A O 1
ATOM 1460 N N . GLU A 1 189 ? -4.036 15.902 11.809 1.00 96.25 189 GLU A N 1
ATOM 1461 C CA . GLU A 1 189 ? -5.112 16.881 12.047 1.00 96.25 189 GLU A CA 1
ATOM 1462 C C . GLU A 1 189 ? -5.983 17.107 10.799 1.00 96.25 189 GLU A C 1
ATOM 1464 O O . GLU A 1 189 ? -7.204 17.220 10.902 1.00 96.25 189 GLU A O 1
ATOM 1469 N N . GLU A 1 190 ? -5.385 17.104 9.605 1.00 97.25 190 GLU A N 1
ATOM 1470 C CA . GLU A 1 190 ? -6.112 17.242 8.338 1.00 97.25 190 GLU A CA 1
ATOM 1471 C C . GLU A 1 190 ? -7.005 16.021 8.084 1.00 97.25 190 GLU A C 1
ATOM 1473 O O . GLU A 1 190 ? -8.144 16.166 7.622 1.00 97.25 190 GLU A O 1
ATOM 1478 N N . TRP A 1 191 ? -6.524 14.830 8.454 1.00 97.94 191 TRP A N 1
ATOM 1479 C CA . TRP A 1 191 ? -7.253 13.568 8.321 1.00 97.94 191 TRP A CA 1
ATOM 1480 C C . TRP A 1 191 ? -8.586 13.535 9.079 1.00 97.94 191 TRP A C 1
ATOM 1482 O O . TRP A 1 191 ? -9.505 12.849 8.630 1.00 97.94 191 TRP A O 1
ATOM 1492 N N . LYS A 1 192 ? -8.764 14.340 10.137 1.00 97.38 192 LYS A N 1
ATOM 1493 C CA . LYS A 1 192 ? -10.056 14.496 10.839 1.00 97.38 192 LYS A CA 1
ATOM 1494 C C . LYS A 1 192 ? -11.155 15.007 9.907 1.00 97.38 192 LYS A C 1
ATOM 1496 O O . LYS A 1 192 ? -12.252 14.456 9.886 1.00 97.38 192 LYS A O 1
ATOM 1501 N N . ASN A 1 193 ? -10.848 16.016 9.093 1.00 98.31 193 ASN A N 1
ATOM 1502 C CA . ASN A 1 193 ? -11.789 16.567 8.116 1.00 98.31 193 ASN A CA 1
ATOM 1503 C C . ASN A 1 193 ? -11.812 15.769 6.797 1.00 98.31 193 ASN A C 1
ATOM 1505 O O . ASN A 1 193 ? -12.869 15.694 6.177 1.00 98.31 193 ASN A O 1
ATOM 1509 N N . ILE A 1 194 ? -10.716 15.094 6.408 1.00 98.62 194 ILE A N 1
ATOM 1510 C CA . ILE A 1 194 ? -10.759 14.114 5.302 1.00 98.62 194 ILE A CA 1
ATOM 1511 C C . ILE A 1 194 ? -11.803 13.044 5.630 1.00 98.62 194 ILE A C 1
ATOM 1513 O O . ILE A 1 194 ? -12.788 12.918 4.904 1.00 98.62 194 ILE A O 1
ATOM 1517 N N . LYS A 1 195 ? -11.646 12.343 6.760 1.00 97.81 195 LYS A N 1
ATOM 1518 C CA . LYS A 1 195 ? -12.543 11.259 7.173 1.00 97.81 195 LYS A CA 1
ATOM 1519 C C . LYS A 1 195 ? -13.985 11.726 7.380 1.00 97.81 195 LYS A C 1
ATOM 1521 O O . LYS A 1 195 ? -14.898 11.037 6.939 1.00 97.81 195 LYS A O 1
ATOM 1526 N N . ALA A 1 196 ? -14.206 12.906 7.964 1.00 97.81 196 ALA A N 1
ATOM 1527 C CA . ALA A 1 196 ? -15.553 13.458 8.141 1.00 97.81 196 ALA A CA 1
ATOM 1528 C C . ALA A 1 196 ? -16.305 13.729 6.818 1.00 97.81 196 ALA A C 1
ATOM 1530 O O . ALA A 1 196 ? -17.534 13.741 6.810 1.00 97.81 196 ALA A O 1
ATOM 1531 N N . ILE A 1 197 ? -15.592 13.941 5.704 1.00 98.50 197 ILE A N 1
ATOM 1532 C CA . ILE A 1 197 ? -16.179 14.183 4.373 1.00 98.50 197 ILE A CA 1
ATOM 1533 C C . ILE A 1 197 ? -16.249 12.890 3.542 1.00 98.50 197 ILE A C 1
ATOM 1535 O O . ILE A 1 197 ? -17.232 12.637 2.836 1.00 98.50 197 ILE A O 1
ATOM 1539 N N . THR A 1 198 ? -15.200 12.070 3.589 1.00 98.19 198 THR A N 1
ATOM 1540 C CA . THR A 1 198 ? -15.063 10.866 2.755 1.00 98.19 198 THR A CA 1
ATOM 1541 C C . THR A 1 198 ? -15.700 9.625 3.375 1.00 98.19 198 THR A C 1
ATOM 1543 O O . THR A 1 198 ? -15.952 8.671 2.635 1.00 98.19 198 THR A O 1
ATOM 1546 N N . ASP A 1 199 ? -16.002 9.660 4.677 1.00 97.06 199 ASP A N 1
ATOM 1547 C CA . ASP A 1 199 ? -16.496 8.539 5.488 1.00 97.06 199 ASP A CA 1
ATOM 1548 C C . ASP A 1 199 ? -15.596 7.292 5.378 1.00 97.06 199 ASP A C 1
ATOM 1550 O O . ASP A 1 199 ? -16.062 6.158 5.314 1.00 97.06 199 ASP A O 1
ATOM 1554 N N . CYS A 1 200 ? -14.280 7.511 5.263 1.00 97.94 200 CYS A N 1
ATOM 1555 C CA . CYS A 1 200 ? -13.313 6.450 5.010 1.00 97.94 200 CYS A CA 1
ATOM 1556 C C . CYS A 1 200 ? -12.928 5.662 6.267 1.00 97.94 200 CYS A C 1
ATOM 1558 O O . CYS A 1 200 ? -12.725 6.225 7.345 1.00 97.94 200 CYS A O 1
ATOM 1560 N N . TYR A 1 201 ? -12.712 4.362 6.076 1.00 98.19 201 TYR A N 1
ATOM 1561 C CA . TYR A 1 201 ? -12.065 3.498 7.052 1.00 98.19 201 TYR A CA 1
ATOM 1562 C C . TYR A 1 201 ? -10.545 3.600 6.863 1.00 98.19 201 TYR A C 1
ATOM 1564 O O . TYR A 1 201 ? -10.021 3.208 5.818 1.00 98.19 201 TYR A O 1
ATOM 1572 N N . PHE A 1 202 ? -9.845 4.153 7.849 1.00 98.19 202 PHE A N 1
ATOM 1573 C CA . PHE A 1 202 ? -8.475 4.644 7.713 1.00 98.19 202 PHE A CA 1
ATOM 1574 C C . PHE A 1 202 ? -7.472 3.826 8.539 1.00 98.19 202 PHE A C 1
ATOM 1576 O O . PHE A 1 202 ? -7.581 3.765 9.766 1.00 98.19 202 PHE A O 1
ATOM 1583 N N . ILE A 1 203 ? -6.475 3.239 7.868 1.00 98.19 203 ILE A N 1
ATOM 1584 C CA . ILE A 1 203 ? -5.308 2.589 8.487 1.00 98.19 203 ILE A CA 1
ATOM 1585 C C . ILE A 1 203 ? -4.017 3.265 7.997 1.00 98.19 203 ILE A C 1
ATOM 1587 O O . ILE A 1 203 ? -3.482 2.863 6.965 1.00 98.19 203 ILE A O 1
ATOM 1591 N N . PRO A 1 204 ? -3.481 4.276 8.693 1.00 97.50 204 PRO A N 1
ATOM 1592 C CA . PRO A 1 204 ? -2.142 4.763 8.397 1.00 97.50 204 PRO A CA 1
ATOM 1593 C C . PRO A 1 204 ? -1.058 3.785 8.867 1.00 97.50 204 PRO A C 1
ATOM 1595 O O . PRO A 1 204 ? -1.211 3.106 9.888 1.00 97.50 204 PRO A O 1
ATOM 1598 N N . ASP A 1 205 ? 0.067 3.778 8.158 1.00 95.00 205 ASP A N 1
ATOM 1599 C CA . ASP A 1 205 ? 1.369 3.482 8.751 1.00 95.00 205 ASP A CA 1
ATOM 1600 C C . ASP A 1 205 ? 1.966 4.806 9.222 1.00 95.00 205 ASP A C 1
ATOM 1602 O O . ASP A 1 205 ? 2.075 5.739 8.431 1.00 95.00 205 ASP A O 1
ATOM 1606 N N . TRP A 1 206 ? 2.352 4.871 10.494 1.00 94.88 206 TRP A N 1
ATOM 1607 C CA . TRP A 1 206 ? 3.079 5.985 11.116 1.00 94.88 206 TRP A CA 1
ATOM 1608 C C . TRP A 1 206 ? 4.277 5.419 11.920 1.00 94.88 206 TRP A C 1
ATOM 1610 O O . TRP A 1 206 ? 4.557 5.852 13.043 1.00 94.88 206 TRP A O 1
ATOM 1620 N N . SER A 1 207 ? 4.953 4.388 11.391 1.00 90.06 207 SER A N 1
ATOM 1621 C CA . SER A 1 207 ? 6.000 3.615 12.088 1.00 90.06 207 SER A CA 1
ATOM 1622 C C . SER A 1 207 ? 7.271 4.390 12.431 1.00 90.06 207 SER A C 1
ATOM 1624 O O . SER A 1 207 ? 7.947 4.008 13.386 1.00 90.06 207 SER A O 1
ATOM 1626 N N . SER A 1 208 ? 7.577 5.487 11.735 1.00 88.75 208 SER A N 1
ATOM 1627 C CA . SER A 1 208 ? 8.633 6.447 12.103 1.00 88.75 208 SER A CA 1
ATOM 1628 C C . SER A 1 208 ? 8.441 7.000 13.516 1.00 88.75 208 SER A C 1
ATOM 1630 O O . SER A 1 208 ? 9.400 7.409 14.172 1.00 88.75 208 SER A O 1
ATOM 1632 N N . LEU A 1 209 ? 7.196 6.978 13.998 1.00 91.00 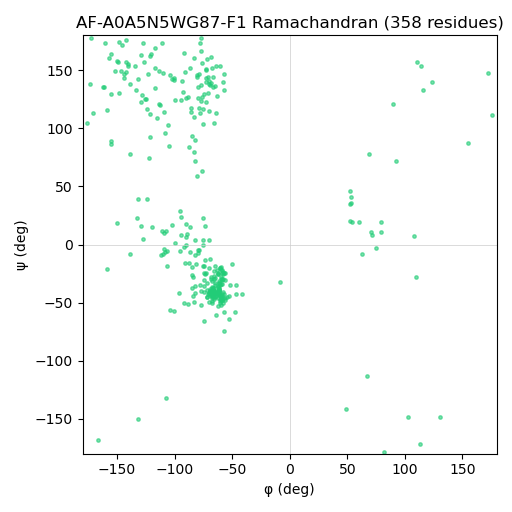209 LEU A N 1
ATOM 1633 C CA . LEU A 1 209 ? 6.846 7.278 15.370 1.00 91.00 209 LEU A CA 1
ATOM 1634 C C . LEU A 1 209 ? 6.919 5.998 16.235 1.00 91.00 209 LEU A C 1
ATOM 1636 O O . LEU A 1 209 ? 7.552 6.013 17.292 1.00 91.00 209 LEU A O 1
ATOM 1640 N N . GLY A 1 210 ? 6.264 4.908 15.799 1.00 91.25 210 GLY A N 1
ATOM 1641 C CA . GLY A 1 210 ? 6.115 3.610 16.498 1.00 91.25 210 GLY A CA 1
ATOM 1642 C C . GLY A 1 210 ? 4.662 3.296 16.938 1.00 91.25 210 GLY A C 1
ATOM 1643 O O . GLY A 1 210 ? 3.748 4.045 16.616 1.00 91.25 210 GLY A O 1
ATOM 1644 N N . VAL A 1 211 ? 4.413 2.233 17.727 1.00 92.56 211 VAL A N 1
ATOM 1645 C CA . VAL A 1 211 ? 3.031 1.778 18.069 1.00 92.56 211 VAL A CA 1
ATOM 1646 C C . VAL A 1 211 ? 2.268 2.637 19.075 1.00 92.56 211 VAL A C 1
ATOM 1648 O O . VAL A 1 211 ? 1.286 3.276 18.695 1.00 92.56 211 VAL A O 1
ATOM 1651 N N . LYS A 1 212 ? 2.728 2.708 20.349 1.00 94.50 212 LYS A N 1
ATOM 1652 C CA . LYS A 1 212 ? 2.270 3.722 21.337 1.00 94.50 212 LYS A CA 1
ATOM 1653 C C . LYS A 1 212 ? 2.364 5.110 20.714 1.00 94.50 212 LYS A C 1
ATOM 1655 O O . LYS A 1 212 ? 1.772 6.073 21.183 1.00 94.50 212 LYS A O 1
ATOM 1660 N N . ALA A 1 213 ? 3.132 5.159 19.638 1.00 94.88 213 ALA A N 1
ATOM 1661 C CA . ALA A 1 213 ? 3.414 6.228 18.779 1.00 94.88 213 ALA A CA 1
ATOM 1662 C C . ALA A 1 213 ? 2.489 6.470 17.517 1.00 94.88 213 ALA A C 1
ATOM 1664 O O . ALA A 1 213 ? 2.811 7.414 16.800 1.00 94.88 213 ALA A O 1
ATOM 1665 N N . ALA A 1 214 ? 1.233 5.936 17.361 1.00 94.25 214 ALA A N 1
ATOM 1666 C CA . ALA A 1 214 ? 0.113 6.604 16.537 1.00 94.25 214 ALA A CA 1
ATOM 1667 C C . ALA A 1 214 ? -1.333 7.395 16.893 1.00 94.25 214 ALA A C 1
ATOM 1669 O O . ALA A 1 214 ? -1.766 7.920 15.885 1.00 94.25 214 ALA A O 1
ATOM 1670 N N . LEU A 1 215 ? -2.253 7.759 17.923 1.00 94.00 215 LEU A N 1
ATOM 1671 C CA . LEU A 1 215 ? -2.604 7.975 19.439 1.00 94.00 215 LEU A CA 1
ATOM 1672 C C . LEU A 1 215 ? -3.253 9.294 19.712 1.00 94.00 215 LEU A C 1
ATOM 1674 O O . LEU A 1 215 ? -3.980 9.803 18.902 1.00 94.00 215 LEU A O 1
ATOM 1678 N N . GLU A 1 216 ? -2.979 9.797 20.902 1.00 94.19 216 GLU A N 1
ATOM 1679 C CA . GLU A 1 216 ? -2.962 11.165 21.378 1.00 94.19 216 GLU A CA 1
ATOM 1680 C C . GLU A 1 216 ? -3.128 12.277 20.288 1.00 94.19 216 GLU A C 1
ATOM 1682 O O . GLU A 1 216 ? -3.761 13.277 20.599 1.00 94.19 216 GLU A O 1
ATOM 1687 N N . LYS A 1 217 ? -2.650 12.118 19.033 1.00 94.75 217 LYS A N 1
ATOM 1688 C CA . LYS A 1 217 ? -2.941 12.917 17.799 1.00 94.75 217 LYS A CA 1
ATOM 1689 C C . LYS A 1 217 ? -4.123 12.369 16.938 1.00 94.75 217 LYS A C 1
ATOM 1691 O O . LYS A 1 217 ? -5.030 13.121 16.592 1.00 94.75 217 LYS A O 1
ATOM 1696 N N . GLY A 1 218 ? -4.127 11.070 16.604 1.00 93.56 218 GLY A N 1
ATOM 1697 C CA . GLY A 1 218 ? -5.161 10.303 15.874 1.00 93.56 218 GLY A CA 1
ATOM 1698 C C . GLY A 1 218 ? -6.203 9.536 16.728 1.00 93.56 218 GLY A C 1
ATOM 1699 O O . GLY A 1 218 ? -6.784 8.542 16.283 1.00 93.56 218 GLY A O 1
ATOM 1700 N N . TYR A 1 219 ? -6.445 9.937 17.972 1.00 91.31 219 TYR A N 1
ATOM 1701 C CA . TYR A 1 219 ? -7.347 9.257 18.903 1.00 91.31 219 TYR A CA 1
ATOM 1702 C C . TYR A 1 219 ? -8.791 9.585 18.530 1.00 91.31 219 TYR A C 1
ATOM 1704 O O . TYR A 1 219 ? -9.156 10.755 18.415 1.00 91.31 219 TYR A O 1
ATOM 1712 N N . GLY A 1 220 ? -9.597 8.552 18.277 1.00 91.25 220 GLY A N 1
ATOM 1713 C CA . GLY A 1 220 ? -10.911 8.713 17.645 1.00 91.25 220 GLY A CA 1
ATOM 1714 C C . GLY A 1 220 ? -10.859 9.073 16.150 1.00 91.25 220 GLY A C 1
ATOM 1715 O O . GLY A 1 220 ? -11.903 9.370 15.576 1.00 91.25 220 GLY A O 1
ATOM 1716 N N . LEU A 1 221 ? -9.677 9.046 15.515 1.00 95.00 221 LEU A N 1
ATOM 1717 C CA . LEU A 1 221 ? -9.504 9.280 14.077 1.00 95.00 221 LEU A CA 1
ATOM 1718 C C . LEU A 1 221 ? -9.349 7.974 13.289 1.00 95.00 221 LEU A C 1
ATOM 1720 O O . LEU A 1 221 ? -10.121 7.752 12.358 1.00 95.00 221 LEU A O 1
ATOM 1724 N N . VAL A 1 222 ? -8.360 7.135 13.615 1.00 96.75 222 VAL A N 1
ATOM 1725 C CA . VAL A 1 222 ? -8.015 5.956 12.794 1.00 96.75 222 VAL A CA 1
ATOM 1726 C C . VAL A 1 222 ? -8.849 4.723 13.157 1.00 96.75 222 VAL A C 1
ATOM 1728 O O . VAL A 1 222 ? -9.258 4.547 14.306 1.00 96.75 222 VAL A O 1
ATOM 1731 N N . ASP A 1 223 ? -9.047 3.837 12.182 1.00 97.50 223 ASP A N 1
ATOM 1732 C CA . ASP A 1 223 ? -9.742 2.551 12.335 1.00 97.50 223 ASP A CA 1
ATOM 1733 C C . ASP A 1 223 ? -8.797 1.346 12.230 1.00 97.50 223 ASP A C 1
ATOM 1735 O O . ASP A 1 223 ? -9.202 0.222 12.520 1.00 97.50 223 ASP A O 1
ATOM 1739 N N . GLY A 1 224 ? -7.537 1.556 11.856 1.00 97.19 224 GLY A N 1
ATOM 1740 C CA . GLY A 1 224 ? -6.444 0.593 12.004 1.00 97.19 224 GLY A CA 1
ATOM 1741 C C . GLY A 1 224 ? -5.104 1.291 12.235 1.00 97.19 224 GLY A C 1
ATOM 1742 O O . GLY A 1 224 ? -5.020 2.514 12.151 1.00 97.19 224 GLY A O 1
ATOM 1743 N N . LEU A 1 225 ? -4.063 0.509 12.499 1.00 96.62 225 LEU A N 1
ATOM 1744 C CA . LEU A 1 225 ? -2.680 0.885 12.203 1.00 96.62 225 LEU A CA 1
ATOM 1745 C C . LEU A 1 225 ? -1.989 -0.292 11.539 1.00 96.62 225 LEU A C 1
ATOM 1747 O O . LEU A 1 225 ? -2.317 -1.445 11.834 1.00 96.62 225 LEU A O 1
ATOM 1751 N N . PHE A 1 226 ? -0.972 0.010 10.743 1.00 91.88 226 PHE A N 1
ATOM 1752 C CA . PHE A 1 226 ? -0.006 -0.988 10.319 1.00 91.88 226 PHE A CA 1
ATOM 1753 C C . PHE A 1 226 ? 1.414 -0.634 10.730 1.00 91.88 226 PHE A C 1
ATOM 1755 O O . PHE A 1 226 ? 1.688 0.503 11.112 1.00 91.88 226 PHE A O 1
ATOM 1762 N N . SER A 1 227 ? 2.291 -1.639 10.709 1.00 87.75 227 SER A N 1
ATOM 1763 C CA . SER A 1 227 ? 3.707 -1.452 11.005 1.00 87.75 227 SER A CA 1
ATOM 1764 C C . SER A 1 227 ? 4.576 -1.777 9.807 1.00 87.75 227 SER A C 1
ATOM 1766 O O . SER A 1 227 ? 4.451 -2.847 9.223 1.00 87.75 227 SER A O 1
ATOM 1768 N N . TRP A 1 228 ? 5.539 -0.907 9.527 1.00 89.19 228 TRP A N 1
ATOM 1769 C CA . TRP A 1 228 ? 6.503 -1.058 8.442 1.00 89.19 228 TRP A CA 1
ATOM 1770 C C . TRP A 1 228 ? 7.547 -2.180 8.630 1.00 89.19 228 TRP A C 1
ATOM 1772 O O . TRP A 1 228 ? 8.453 -2.353 7.815 1.00 89.19 228 TRP A O 1
ATOM 1782 N N . ALA A 1 229 ? 7.441 -2.958 9.710 1.00 89.44 229 ALA A N 1
ATOM 1783 C CA . ALA A 1 229 ? 8.374 -4.014 10.093 1.00 89.44 229 ALA A CA 1
ATOM 1784 C C . ALA A 1 229 ? 8.145 -5.337 9.327 1.00 89.44 229 ALA A C 1
ATOM 1786 O O . ALA A 1 229 ? 7.922 -6.387 9.926 1.00 89.44 229 ALA A O 1
ATOM 1787 N N . ALA A 1 230 ? 8.223 -5.312 7.993 1.00 91.56 230 ALA A N 1
ATOM 1788 C CA . ALA A 1 230 ? 8.134 -6.528 7.171 1.00 91.56 230 ALA A CA 1
ATOM 1789 C C . ALA A 1 230 ? 9.446 -7.344 7.106 1.00 91.56 230 ALA A C 1
ATOM 1791 O O . ALA A 1 230 ? 9.455 -8.435 6.536 1.00 91.56 230 ALA A O 1
ATOM 1792 N N . TRP A 1 231 ? 10.545 -6.809 7.654 1.00 93.75 231 TRP A N 1
ATOM 1793 C CA . TRP A 1 231 ? 11.917 -7.301 7.477 1.00 93.75 231 TRP A CA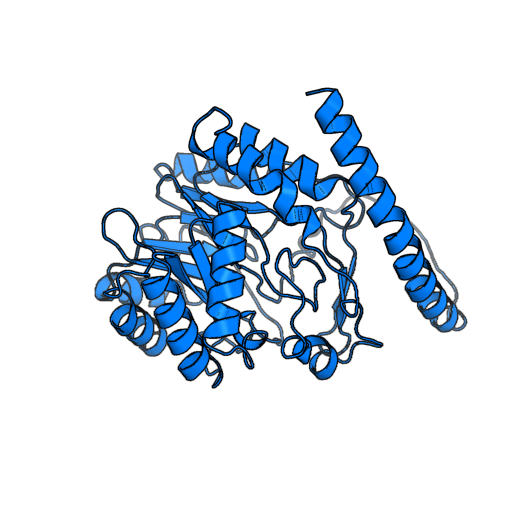 1
ATOM 1794 C C . TRP A 1 231 ? 12.741 -7.228 8.771 1.00 93.75 231 TRP A C 1
ATOM 1796 O O . TRP A 1 231 ? 12.490 -6.346 9.599 1.00 93.75 231 TRP A O 1
ATOM 1806 N N . PRO A 1 232 ? 13.766 -8.087 8.934 1.00 91.81 232 PRO A N 1
ATOM 1807 C CA . PRO A 1 232 ? 14.648 -8.049 10.091 1.00 91.81 232 PRO A CA 1
ATOM 1808 C C . PRO A 1 232 ? 15.662 -6.905 9.994 1.00 91.81 232 PRO A C 1
ATOM 1810 O O . PRO A 1 232 ? 16.042 -6.457 8.912 1.00 91.81 232 PRO A O 1
ATOM 1813 N N . SER A 1 233 ? 16.176 -6.466 11.144 1.00 84.12 233 SER A N 1
ATOM 1814 C CA . SER A 1 233 ? 17.243 -5.463 11.179 1.00 84.12 233 SER A CA 1
ATOM 1815 C C . SER A 1 233 ? 18.591 -6.087 10.799 1.00 84.12 233 SER A C 1
ATOM 1817 O O . SER A 1 233 ? 19.224 -6.793 11.588 1.00 84.12 233 SER A O 1
ATOM 1819 N N . GLY A 1 234 ? 19.043 -5.835 9.569 1.00 88.06 234 GLY A N 1
ATOM 1820 C CA . GLY A 1 234 ? 20.347 -6.289 9.082 1.00 88.06 234 GLY A CA 1
ATOM 1821 C C . GLY A 1 234 ? 20.426 -7.811 8.940 1.00 88.06 234 GLY A C 1
ATOM 1822 O O . GLY A 1 234 ? 19.779 -8.387 8.071 1.00 88.06 234 GLY A O 1
ATOM 1823 N N . ALA A 1 235 ? 21.254 -8.446 9.774 1.00 89.88 235 ALA A N 1
ATOM 1824 C CA . ALA A 1 235 ? 21.534 -9.886 9.745 1.00 89.88 235 ALA A CA 1
ATOM 1825 C C . ALA A 1 235 ? 20.758 -10.711 10.798 1.00 89.88 235 ALA A C 1
ATOM 1827 O O . ALA A 1 235 ? 20.973 -11.919 10.901 1.00 89.88 235 ALA A O 1
ATOM 1828 N N . GLN A 1 236 ? 19.901 -10.071 11.601 1.00 90.88 236 GLN A N 1
ATOM 1829 C CA . GLN A 1 236 ? 19.123 -10.744 12.650 1.00 90.88 236 GLN A CA 1
ATOM 1830 C C . GLN A 1 236 ? 18.054 -11.684 12.065 1.00 90.88 236 GLN A C 1
ATOM 1832 O O . GLN A 1 236 ? 17.666 -11.552 10.904 1.00 90.88 236 GLN A O 1
ATOM 1837 N N . ASP A 1 237 ? 17.557 -12.615 12.878 1.00 91.25 237 ASP A N 1
ATOM 1838 C CA . ASP A 1 237 ? 16.314 -13.340 12.595 1.00 91.25 237 ASP A CA 1
ATOM 1839 C C . ASP A 1 237 ? 15.098 -12.400 12.659 1.00 91.25 237 ASP A C 1
ATOM 1841 O O . ASP A 1 237 ? 15.087 -11.410 13.406 1.00 91.25 237 ASP A O 1
ATOM 1845 N N . MET A 1 238 ? 14.052 -12.724 11.895 1.00 93.00 238 MET A N 1
ATOM 1846 C CA . MET A 1 238 ? 12.764 -12.046 12.031 1.00 93.00 238 MET A CA 1
ATOM 1847 C C . MET A 1 238 ? 12.059 -12.486 13.318 1.00 93.00 238 MET A C 1
ATOM 1849 O O . MET A 1 238 ? 12.303 -13.578 13.831 1.00 93.00 238 MET A O 1
ATOM 1853 N N . ASN A 1 239 ? 11.234 -11.610 13.891 1.00 92.62 239 ASN A N 1
ATOM 1854 C CA . ASN A 1 239 ? 10.506 -11.907 15.120 1.00 92.62 239 ASN A CA 1
ATOM 1855 C C . ASN A 1 239 ? 9.252 -11.039 15.280 1.00 92.62 239 ASN A C 1
ATOM 1857 O O . ASN A 1 239 ? 9.150 -9.947 14.721 1.00 92.62 239 ASN A O 1
ATOM 1861 N N . THR A 1 240 ? 8.339 -11.505 16.130 1.00 94.88 240 THR A N 1
ATOM 1862 C CA . THR A 1 240 ? 7.007 -10.924 16.330 1.00 94.88 240 THR A CA 1
ATOM 1863 C C . THR A 1 240 ? 6.944 -9.721 17.280 1.00 94.88 240 THR A C 1
ATOM 1865 O O . THR A 1 240 ? 5.847 -9.256 17.583 1.00 94.88 240 THR A O 1
ATOM 1868 N N . GLN A 1 241 ? 8.068 -9.209 17.806 1.00 94.44 241 GLN A N 1
ATOM 1869 C CA . GLN A 1 241 ? 8.037 -8.218 18.900 1.00 94.44 241 GLN A CA 1
ATOM 1870 C C . GLN A 1 241 ? 7.325 -6.921 18.505 1.00 94.44 241 GLN A C 1
ATOM 1872 O O . GLN A 1 241 ? 6.554 -6.378 19.296 1.00 94.44 241 GLN A O 1
ATOM 1877 N N . VAL A 1 242 ? 7.552 -6.439 17.279 1.00 93.12 242 VAL A N 1
ATOM 1878 C 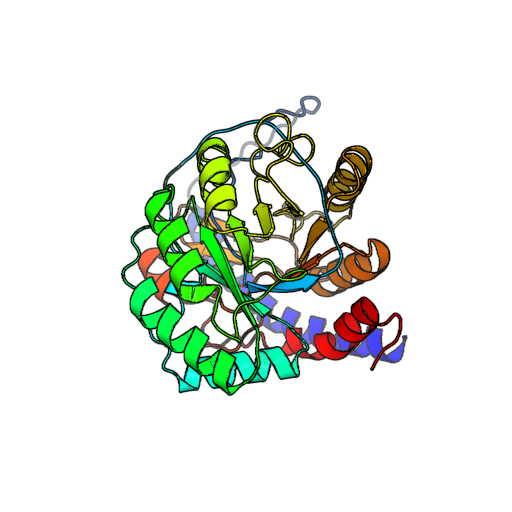CA . VAL A 1 242 ? 6.865 -5.244 16.777 1.00 93.12 242 VAL A CA 1
ATOM 1879 C C . VAL A 1 242 ? 5.381 -5.550 16.592 1.00 93.12 242 VAL A C 1
ATOM 1881 O O . VAL A 1 242 ? 4.551 -4.842 17.156 1.00 93.12 242 VAL A O 1
ATOM 1884 N N . ASP A 1 243 ? 5.047 -6.639 15.902 1.00 95.19 243 ASP A N 1
ATOM 1885 C CA . ASP A 1 243 ? 3.668 -7.042 15.599 1.00 95.19 243 ASP A CA 1
ATOM 1886 C C . ASP A 1 243 ? 2.812 -7.221 16.872 1.00 95.19 243 ASP A C 1
ATOM 1888 O O . ASP A 1 243 ? 1.685 -6.729 16.956 1.00 95.19 243 ASP A O 1
ATOM 1892 N N . MET A 1 244 ? 3.384 -7.852 17.905 1.00 95.44 244 MET A N 1
ATOM 1893 C CA . MET A 1 244 ? 2.770 -8.006 19.228 1.00 95.44 244 MET A CA 1
ATOM 1894 C C . MET A 1 244 ? 2.625 -6.671 19.956 1.00 95.44 244 MET A C 1
ATOM 1896 O O . MET A 1 244 ? 1.558 -6.394 20.501 1.00 95.44 244 MET A O 1
ATOM 1900 N N . SER A 1 245 ? 3.657 -5.817 19.930 1.00 94.81 245 SER A N 1
ATOM 1901 C CA . SER A 1 245 ? 3.584 -4.497 20.569 1.00 94.81 245 SER A CA 1
ATOM 1902 C C . SER A 1 245 ? 2.477 -3.634 19.965 1.00 94.81 245 SER A C 1
ATOM 1904 O O . SER A 1 245 ? 1.812 -2.920 20.715 1.00 94.81 245 SER A O 1
ATOM 1906 N N . TYR A 1 246 ? 2.240 -3.760 18.646 1.00 95.44 246 TYR A N 1
ATOM 1907 C CA . TYR A 1 246 ? 1.019 -3.304 17.988 1.00 95.44 246 TYR A CA 1
ATOM 1908 C C . TYR A 1 246 ? -0.198 -3.965 18.644 1.00 95.44 246 TYR A C 1
ATOM 1910 O O . TYR A 1 246 ? -0.849 -3.287 19.437 1.00 95.44 246 TYR A O 1
ATOM 1918 N N . LEU A 1 247 ? -0.482 -5.250 18.407 1.00 93.69 247 LEU A N 1
ATOM 1919 C CA . LEU A 1 247 ? -1.684 -5.930 18.930 1.00 93.69 247 LEU A CA 1
ATOM 1920 C C . LEU A 1 247 ? -2.059 -5.590 20.388 1.00 93.69 247 LEU A C 1
ATOM 1922 O O . LEU A 1 247 ? -3.233 -5.355 20.662 1.00 93.69 247 LEU A O 1
ATOM 1926 N N . GLU A 1 248 ? -1.101 -5.519 21.313 1.00 93.75 248 GLU A N 1
ATOM 1927 C CA . GLU A 1 248 ? -1.343 -5.216 22.731 1.00 93.75 248 GLU A CA 1
ATOM 1928 C C . GLU A 1 248 ? -1.917 -3.803 22.958 1.00 93.75 248 GLU A C 1
ATOM 1930 O O . GLU A 1 248 ? -3.049 -3.654 23.425 1.00 93.75 248 GLU A O 1
ATOM 1935 N N . LEU A 1 249 ? -1.187 -2.753 22.568 1.00 94.44 249 LEU A N 1
ATOM 1936 C CA . LEU A 1 249 ? -1.613 -1.348 22.728 1.00 94.44 249 LEU A CA 1
ATOM 1937 C C . LEU A 1 249 ? -2.844 -1.016 21.867 1.00 94.44 249 LEU A C 1
ATOM 1939 O O . LEU A 1 249 ? -3.663 -0.139 22.175 1.00 94.44 249 LEU A O 1
ATOM 1943 N N . LEU A 1 250 ? -2.985 -1.753 20.773 1.00 94.31 250 LEU A N 1
ATOM 1944 C CA . LEU A 1 250 ? -4.148 -1.743 19.912 1.00 94.31 250 LEU A CA 1
ATOM 1945 C C . LEU A 1 250 ? -5.369 -2.357 20.603 1.00 94.31 250 LEU A C 1
ATOM 1947 O O . LEU A 1 250 ? -6.456 -1.777 20.547 1.00 94.31 250 LEU A O 1
ATOM 1951 N N . GLN A 1 251 ? -5.207 -3.447 21.345 1.00 90.00 251 GLN A N 1
ATOM 1952 C CA . GLN A 1 251 ? -6.290 -4.044 22.117 1.00 90.00 251 GLN A CA 1
ATOM 1953 C C . GLN A 1 251 ? -6.719 -3.169 23.308 1.00 90.00 251 GLN A C 1
ATOM 1955 O O . GLN A 1 251 ? -7.923 -3.034 23.557 1.00 90.00 251 GLN A O 1
ATOM 1960 N N . GLU A 1 252 ? -5.778 -2.511 23.991 1.00 88.75 252 GLU A N 1
ATOM 1961 C CA . GLU A 1 252 ? -6.060 -1.588 25.106 1.00 88.75 252 GLU A CA 1
ATOM 1962 C C . GLU A 1 252 ? -6.917 -0.379 24.697 1.00 88.75 252 GLU A C 1
ATOM 1964 O O . GLU A 1 252 ? -7.748 0.098 25.471 1.00 88.75 252 GLU A O 1
ATOM 1969 N N . THR A 1 253 ? -6.762 0.106 23.463 1.00 83.25 253 THR A N 1
ATOM 1970 C CA . THR A 1 253 ? -7.436 1.317 22.954 1.00 83.25 253 THR A CA 1
ATOM 1971 C C . THR A 1 253 ? -8.832 1.059 22.373 1.00 83.25 253 THR A C 1
ATOM 1973 O O . THR A 1 253 ? -9.425 1.922 21.720 1.00 83.25 253 THR A O 1
ATOM 1976 N N . GLY A 1 254 ? -9.392 -0.115 22.676 1.00 79.00 254 GLY A N 1
ATOM 1977 C CA . GLY A 1 254 ? -10.717 -0.559 22.255 1.00 79.00 254 GLY A CA 1
ATOM 1978 C C . GLY A 1 254 ? -10.706 -1.658 21.191 1.00 79.00 254 GLY A C 1
ATOM 1979 O O . GLY A 1 254 ? -11.790 -1.979 20.700 1.00 79.00 254 GLY A O 1
ATOM 1980 N N . GLY A 1 255 ? -9.541 -2.217 20.839 1.00 85.81 255 GLY A N 1
ATOM 1981 C CA . GLY A 1 255 ? -9.378 -3.279 19.839 1.00 85.81 255 GLY A CA 1
ATOM 1982 C C . GLY A 1 255 ? -9.089 -2.761 18.433 1.00 85.81 255 GLY A C 1
ATOM 1983 O O . GLY A 1 255 ? -9.980 -2.842 17.593 1.00 85.81 255 GLY A O 1
ATOM 1984 N N . LEU A 1 256 ? -7.892 -2.224 18.158 1.00 95.19 256 LEU A N 1
ATOM 1985 C CA . LEU A 1 256 ? -7.528 -1.720 16.825 1.00 95.19 256 LEU A CA 1
ATOM 1986 C C . LEU A 1 256 ? -7.338 -2.857 15.843 1.00 95.19 256 LEU A C 1
ATOM 1988 O O . LEU A 1 256 ? -6.758 -3.873 16.189 1.00 95.19 256 LEU A O 1
ATOM 1992 N N . ALA A 1 257 ? -7.731 -2.604 14.594 1.00 95.88 257 ALA A N 1
ATOM 1993 C CA . ALA A 1 257 ? -7.324 -3.450 13.501 1.00 95.88 257 ALA A CA 1
ATOM 1994 C C . ALA A 1 257 ? -5.813 -3.322 13.340 1.00 95.88 257 ALA A C 1
ATOM 1996 O O . ALA A 1 257 ? -5.331 -2.302 12.829 1.00 95.88 257 ALA A O 1
ATOM 1997 N N . TYR A 1 258 ? -5.085 -4.339 13.778 1.00 96.69 258 TYR A N 1
ATOM 1998 C CA . TYR A 1 258 ? -3.682 -4.444 13.459 1.00 96.69 258 TYR A CA 1
ATOM 1999 C C . TYR A 1 258 ? -3.506 -4.994 12.049 1.00 96.69 258 TYR A C 1
ATOM 2001 O O . TYR A 1 258 ? -4.009 -6.062 11.709 1.00 96.69 258 TYR A O 1
ATOM 2009 N N . MET A 1 259 ? -2.760 -4.268 11.234 1.00 96.50 259 MET A N 1
ATOM 2010 C CA . MET A 1 259 ? -2.408 -4.658 9.883 1.00 96.50 259 MET A CA 1
ATOM 2011 C C . MET A 1 259 ? -0.915 -5.008 9.844 1.00 96.50 259 MET A C 1
ATOM 2013 O O . MET A 1 259 ? -0.047 -4.175 10.094 1.00 96.50 259 MET A O 1
ATOM 2017 N N . MET A 1 260 ? -0.625 -6.281 9.590 1.00 95.56 260 MET A N 1
ATOM 2018 C CA . MET A 1 260 ? 0.723 -6.848 9.593 1.00 95.56 260 MET A CA 1
ATOM 2019 C C . MET A 1 260 ? 1.314 -6.821 8.185 1.00 95.56 260 MET A C 1
ATOM 2021 O O . MET A 1 260 ? 0.603 -7.109 7.220 1.00 95.56 260 MET A O 1
ATOM 2025 N N . LEU A 1 261 ? 2.608 -6.518 8.055 1.00 93.56 261 LEU A N 1
ATOM 2026 C CA . LEU A 1 261 ? 3.292 -6.550 6.761 1.00 93.56 261 LEU A CA 1
ATOM 2027 C C . LEU A 1 261 ? 4.125 -7.817 6.570 1.00 93.56 261 LEU A C 1
ATOM 2029 O O . LEU A 1 261 ? 4.778 -8.308 7.493 1.00 93.56 261 LEU A O 1
ATOM 2033 N N . VAL A 1 262 ? 4.115 -8.327 5.338 1.00 95.56 262 VAL A N 1
ATOM 2034 C CA . VAL A 1 262 ? 4.839 -9.538 4.930 1.00 95.56 262 VAL A CA 1
ATOM 2035 C C . VAL A 1 262 ? 5.573 -9.280 3.619 1.00 95.56 262 VAL A C 1
ATOM 2037 O O . VAL A 1 262 ? 5.001 -8.755 2.666 1.00 95.56 262 VAL A O 1
ATOM 2040 N N . SER A 1 263 ? 6.842 -9.671 3.547 1.00 95.12 263 SER A N 1
ATOM 2041 C CA . SER A 1 263 ? 7.700 -9.468 2.378 1.00 95.12 263 SER A CA 1
ATOM 2042 C C . SER A 1 263 ? 8.641 -10.661 2.193 1.00 95.12 263 SER A C 1
ATOM 2044 O O . SER A 1 263 ? 9.025 -11.257 3.200 1.00 95.12 263 SER A O 1
ATOM 2046 N N . PRO A 1 264 ? 9.014 -11.053 0.958 1.00 94.50 264 PRO A N 1
ATOM 2047 C CA . PRO A 1 264 ? 9.881 -12.214 0.767 1.00 94.50 264 PRO A CA 1
ATOM 2048 C C . PRO A 1 264 ? 11.322 -11.974 1.234 1.00 94.50 264 PRO A C 1
ATOM 2050 O O . PRO A 1 264 ? 11.911 -12.848 1.857 1.00 94.50 264 PRO A O 1
ATOM 2053 N N . TRP A 1 265 ? 11.879 -10.794 0.950 1.00 93.06 265 TRP A N 1
ATOM 2054 C CA . TRP A 1 265 ? 13.249 -10.370 1.280 1.00 93.06 265 TRP A CA 1
ATOM 2055 C C . TRP A 1 265 ? 13.384 -8.849 1.094 1.00 93.06 265 TRP A C 1
ATOM 2057 O O . TRP A 1 265 ? 12.373 -8.188 0.870 1.00 93.06 265 TRP A O 1
ATOM 2067 N N . PHE A 1 266 ? 14.594 -8.277 1.115 1.00 92.50 266 PHE A N 1
ATOM 2068 C CA . PHE A 1 266 ? 14.832 -6.889 0.683 1.00 92.50 266 PHE A CA 1
ATOM 2069 C C . PHE A 1 266 ? 16.271 -6.657 0.222 1.00 92.50 266 PHE A C 1
ATOM 2071 O O . PHE A 1 266 ? 17.205 -6.912 0.981 1.00 92.50 266 PHE A O 1
ATOM 2078 N N . CYS A 1 267 ? 16.462 -6.068 -0.961 1.00 91.69 267 CYS A N 1
ATOM 2079 C CA . CYS A 1 267 ? 17.778 -5.599 -1.403 1.00 91.69 267 CYS A CA 1
ATOM 2080 C C . CYS A 1 267 ? 17.651 -4.364 -2.300 1.00 91.69 267 CYS A C 1
ATOM 2082 O O . CYS A 1 267 ? 16.900 -4.372 -3.277 1.00 91.69 267 CYS A O 1
ATOM 2084 N N . THR A 1 268 ? 18.412 -3.309 -2.012 1.00 91.31 268 THR A N 1
ATOM 2085 C CA . THR A 1 268 ? 18.413 -2.079 -2.811 1.00 91.31 268 THR A CA 1
ATOM 2086 C C . THR A 1 268 ? 19.826 -1.530 -2.993 1.00 91.31 268 THR A C 1
ATOM 2088 O O . THR A 1 268 ? 20.614 -1.490 -2.051 1.00 91.31 268 THR A O 1
ATOM 2091 N N . ASN A 1 269 ? 20.140 -1.077 -4.206 1.00 93.19 269 ASN A N 1
ATOM 2092 C CA . ASN A 1 269 ? 21.358 -0.348 -4.546 1.00 93.19 269 ASN A CA 1
ATOM 2093 C C . ASN A 1 269 ? 20.977 0.794 -5.501 1.00 93.19 269 ASN A C 1
ATOM 2095 O O . ASN A 1 269 ? 21.130 0.710 -6.722 1.00 93.19 269 ASN A O 1
ATOM 2099 N N . LEU A 1 270 ? 20.421 1.854 -4.909 1.00 88.94 270 LEU A N 1
ATOM 2100 C CA . LEU A 1 270 ? 19.957 3.084 -5.550 1.00 88.94 270 LEU A CA 1
ATOM 2101 C C . LEU A 1 270 ? 20.680 4.310 -4.937 1.00 88.94 270 LEU A C 1
ATOM 2103 O O . LEU A 1 270 ? 20.069 5.082 -4.185 1.00 88.94 270 LEU A O 1
ATOM 2107 N N . PRO A 1 271 ? 21.974 4.545 -5.252 1.00 90.25 271 PRO A N 1
ATOM 2108 C CA . PRO A 1 271 ? 22.765 5.647 -4.688 1.00 90.25 271 PRO A CA 1
ATOM 2109 C C . PRO A 1 271 ? 22.187 7.048 -4.941 1.00 90.25 271 PRO A C 1
ATOM 2111 O O . PRO A 1 271 ? 22.444 7.976 -4.179 1.00 90.25 271 PRO A O 1
ATOM 2114 N N . GLY A 1 272 ? 21.375 7.220 -5.988 1.00 83.00 272 GLY A N 1
ATOM 2115 C CA . GLY A 1 272 ? 20.632 8.451 -6.275 1.00 83.00 272 GLY A CA 1
ATOM 2116 C C . GLY A 1 272 ? 19.572 8.810 -5.228 1.00 83.00 272 GLY A C 1
ATOM 2117 O O . GLY A 1 272 ? 19.197 9.977 -5.153 1.00 83.00 272 GLY A O 1
ATOM 2118 N N . TYR A 1 273 ? 19.154 7.841 -4.409 1.00 81.00 273 TYR A N 1
ATOM 2119 C CA . TYR A 1 273 ? 18.295 8.011 -3.232 1.00 81.00 273 TYR A CA 1
ATOM 2120 C C . TYR A 1 273 ? 19.057 7.762 -1.914 1.00 81.00 273 TYR A C 1
ATOM 2122 O O . TYR A 1 273 ? 18.444 7.592 -0.867 1.00 81.00 273 TYR A O 1
ATOM 2130 N N . GLY A 1 274 ? 20.394 7.673 -1.956 1.00 83.94 274 GLY A N 1
ATOM 2131 C CA . GLY A 1 274 ? 21.226 7.333 -0.795 1.00 83.94 274 GLY A CA 1
ATOM 2132 C C . GLY A 1 274 ? 21.123 5.874 -0.326 1.00 83.94 274 GLY A C 1
ATOM 2133 O O . GLY A 1 274 ? 21.633 5.554 0.745 1.00 83.94 274 GLY A O 1
ATOM 2134 N N . LYS A 1 275 ? 20.481 4.981 -1.095 1.00 82.75 275 LYS A N 1
ATOM 2135 C CA . LYS A 1 275 ? 20.156 3.617 -0.646 1.00 82.75 275 LYS A CA 1
ATOM 2136 C C . LYS A 1 275 ? 21.155 2.587 -1.166 1.00 82.75 275 LYS A C 1
ATOM 2138 O O . LYS A 1 275 ? 21.346 2.469 -2.372 1.00 82.75 275 LYS A O 1
ATOM 2143 N N . ASN A 1 276 ? 21.764 1.825 -0.262 1.00 90.19 276 ASN A N 1
ATOM 2144 C CA . ASN A 1 276 ? 22.600 0.665 -0.576 1.00 90.19 276 ASN A CA 1
ATOM 2145 C C . ASN A 1 276 ? 22.610 -0.298 0.624 1.00 90.19 276 ASN A C 1
ATOM 2147 O O . ASN A 1 276 ? 23.468 -0.172 1.498 1.00 90.19 276 ASN A O 1
ATOM 2151 N N . TRP A 1 277 ? 21.628 -1.201 0.713 1.00 89.81 277 TRP A N 1
ATOM 2152 C CA . TRP A 1 277 ? 21.556 -2.196 1.790 1.00 89.81 277 TRP A CA 1
ATOM 2153 C C . TRP A 1 277 ? 20.765 -3.457 1.412 1.00 89.81 277 TRP A C 1
ATOM 2155 O O . TRP A 1 277 ? 20.002 -3.494 0.445 1.00 89.81 277 TRP A O 1
ATOM 2165 N N . LEU A 1 278 ? 20.970 -4.485 2.234 1.00 92.50 278 LEU A N 1
ATOM 2166 C CA . LEU A 1 278 ? 20.369 -5.815 2.198 1.00 92.50 278 LEU A CA 1
ATOM 2167 C C . LEU A 1 278 ? 19.879 -6.131 3.618 1.00 92.50 278 LEU A C 1
ATOM 2169 O O . LEU A 1 278 ? 20.566 -5.795 4.589 1.00 92.50 278 LEU A O 1
ATOM 2173 N N . TRP A 1 279 ? 18.733 -6.792 3.739 1.00 90.94 279 TRP A N 1
ATOM 2174 C CA . TRP A 1 279 ? 18.303 -7.444 4.979 1.00 90.94 279 TRP A CA 1
ATOM 2175 C C . TRP A 1 279 ? 18.271 -8.959 4.767 1.00 90.94 279 TRP A C 1
ATOM 2177 O O . TRP A 1 279 ? 18.043 -9.417 3.645 1.00 90.94 279 TRP A O 1
ATOM 2187 N N . ARG A 1 280 ? 18.530 -9.738 5.824 1.00 91.19 280 ARG A N 1
ATOM 2188 C CA . ARG A 1 280 ? 18.464 -11.206 5.768 1.00 91.19 280 ARG A CA 1
ATOM 2189 C C . ARG A 1 280 ? 17.070 -11.643 5.302 1.00 91.19 280 ARG A C 1
ATOM 2191 O O . ARG A 1 280 ? 16.066 -11.124 5.786 1.00 91.19 280 ARG A O 1
ATOM 2198 N N . GLY A 1 281 ? 17.026 -12.568 4.345 1.00 91.38 281 GLY A N 1
ATOM 2199 C CA . GLY A 1 281 ? 15.799 -12.925 3.620 1.00 91.38 281 GLY A CA 1
ATOM 2200 C C . GLY A 1 281 ? 15.606 -14.420 3.372 1.00 91.38 281 GLY A C 1
ATOM 2201 O O . GLY A 1 281 ? 14.535 -14.819 2.937 1.00 91.38 281 GLY A O 1
ATOM 2202 N N . ASP A 1 282 ? 16.616 -15.238 3.669 1.00 90.94 282 ASP A N 1
ATOM 2203 C CA . ASP A 1 282 ? 16.752 -16.641 3.258 1.00 90.94 282 ASP A CA 1
ATOM 2204 C C . ASP A 1 282 ? 15.536 -17.505 3.654 1.00 90.94 282 ASP A C 1
ATOM 2206 O O . ASP A 1 282 ? 14.997 -18.242 2.830 1.00 90.94 282 ASP A O 1
ATOM 2210 N N . ASP A 1 283 ? 15.063 -17.344 4.895 1.00 92.75 283 ASP A N 1
ATOM 2211 C CA . ASP A 1 283 ? 13.873 -18.009 5.447 1.00 92.75 283 ASP A CA 1
ATOM 2212 C C . ASP A 1 283 ? 12.663 -17.053 5.599 1.00 92.75 283 ASP A C 1
ATOM 2214 O O . ASP A 1 283 ? 11.555 -17.486 5.925 1.00 92.75 283 ASP A O 1
ATOM 2218 N N . LEU A 1 284 ? 12.838 -15.747 5.338 1.00 95.69 284 LEU A N 1
ATOM 2219 C CA . LEU A 1 284 ? 11.927 -14.676 5.783 1.00 95.69 284 LEU A CA 1
ATOM 2220 C C . LEU A 1 284 ? 10.488 -14.842 5.278 1.00 95.69 284 LEU A C 1
ATOM 2222 O O . LEU A 1 284 ? 9.541 -14.641 6.041 1.00 95.69 284 LEU A O 1
ATOM 2226 N N . TRP A 1 285 ? 10.312 -15.224 4.008 1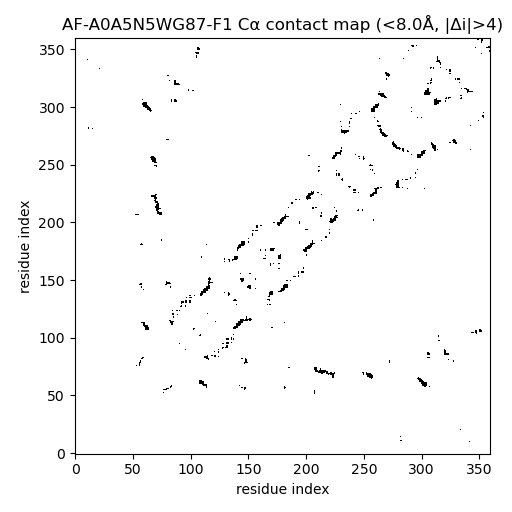.00 96.06 285 TRP A N 1
ATOM 2227 C CA . TRP A 1 285 ? 8.983 -15.470 3.440 1.00 96.06 285 TRP A CA 1
ATOM 2228 C C . TRP A 1 285 ? 8.253 -16.600 4.173 1.00 96.06 285 TRP A C 1
ATOM 2230 O O . TRP A 1 285 ? 7.051 -16.510 4.402 1.00 96.06 285 TRP A O 1
ATOM 2240 N N . TYR A 1 286 ? 8.962 -17.661 4.567 1.00 95.06 286 TYR A N 1
ATOM 2241 C CA . TYR A 1 286 ? 8.369 -18.756 5.329 1.00 95.06 286 TYR A CA 1
ATOM 2242 C C . TYR A 1 286 ? 8.022 -18.300 6.752 1.00 95.06 286 TYR A C 1
ATOM 2244 O O . TYR A 1 286 ? 6.878 -18.488 7.180 1.00 95.06 286 TYR A O 1
ATOM 2252 N N . ASP A 1 287 ? 8.971 -17.661 7.442 1.00 95.38 287 ASP A N 1
ATOM 2253 C CA . ASP A 1 287 ? 8.822 -17.242 8.838 1.00 95.38 287 ASP A CA 1
ATOM 2254 C C . ASP A 1 287 ? 7.687 -16.228 9.010 1.00 95.38 287 ASP A C 1
ATOM 2256 O O . ASP A 1 287 ? 6.742 -16.511 9.748 1.00 95.38 287 ASP A O 1
ATOM 2260 N N . ARG A 1 288 ? 7.671 -15.126 8.245 1.00 96.44 288 ARG A N 1
ATOM 2261 C CA . ARG A 1 288 ? 6.598 -14.113 8.324 1.00 96.44 288 ARG A CA 1
ATOM 2262 C C . ARG A 1 288 ? 5.213 -14.695 8.040 1.00 96.44 288 ARG A C 1
ATOM 2264 O O . ARG A 1 288 ? 4.240 -14.274 8.665 1.00 96.44 288 ARG A O 1
ATOM 2271 N N . TRP A 1 289 ? 5.097 -15.689 7.154 1.00 96.69 289 TRP A N 1
ATOM 2272 C CA . TRP A 1 289 ? 3.824 -16.383 6.928 1.00 96.69 289 TRP A CA 1
ATOM 2273 C C . TRP A 1 289 ? 3.451 -17.360 8.061 1.00 96.69 289 TRP A C 1
ATOM 2275 O O . TRP A 1 289 ? 2.258 -17.509 8.333 1.00 96.69 289 TRP A O 1
ATOM 2285 N N . GLN A 1 290 ? 4.405 -17.984 8.768 1.00 96.06 290 GLN A N 1
ATOM 2286 C CA . GLN A 1 290 ? 4.096 -18.709 10.017 1.00 96.06 290 GLN A CA 1
ATOM 2287 C C . GLN A 1 290 ? 3.675 -17.740 11.130 1.00 96.06 290 GLN A C 1
ATOM 2289 O O . GLN A 1 290 ? 2.727 -18.010 11.870 1.00 96.06 290 GLN A O 1
ATOM 2294 N N . GLU A 1 291 ? 4.344 -16.593 11.225 1.00 96.00 291 GLU A N 1
ATOM 2295 C CA . GLU A 1 291 ? 4.052 -15.549 12.202 1.00 96.00 291 GLU A CA 1
ATOM 2296 C C . GLU A 1 291 ? 2.652 -14.960 11.971 1.00 96.00 291 GLU A C 1
ATOM 2298 O O . GLU A 1 291 ? 1.882 -14.915 12.925 1.00 96.00 291 GLU A O 1
ATOM 2303 N N . VAL A 1 292 ? 2.238 -14.661 10.730 1.00 96.31 292 VAL A N 1
ATOM 2304 C CA . VAL A 1 292 ? 0.842 -14.295 10.384 1.00 96.31 292 VAL A CA 1
ATOM 2305 C C . VAL A 1 292 ? -0.178 -15.325 10.880 1.00 96.31 292 VAL A C 1
ATOM 2307 O O . VAL A 1 292 ? -1.226 -14.957 11.417 1.00 96.31 292 VAL A O 1
ATOM 2310 N N . LEU A 1 293 ? 0.098 -16.622 10.708 1.00 94.88 293 LEU A N 1
ATOM 2311 C CA . LEU A 1 293 ? -0.814 -17.684 11.146 1.00 94.88 293 LEU A CA 1
ATOM 2312 C C . LEU A 1 293 ? -0.919 -17.784 12.677 1.00 94.88 293 LEU A C 1
ATOM 2314 O O . LEU A 1 293 ? -1.970 -18.189 13.175 1.00 94.88 293 LEU A O 1
ATOM 2318 N N . SER A 1 294 ? 0.135 -17.397 13.401 1.00 94.31 294 SER A N 1
ATOM 2319 C CA . SER A 1 294 ? 0.199 -17.379 14.869 1.00 94.31 294 SER A CA 1
ATOM 2320 C C . SER A 1 294 ? -0.413 -16.104 15.470 1.00 94.31 294 SER A C 1
ATOM 2322 O O . SER A 1 294 ? -1.273 -16.179 16.345 1.00 94.31 294 SER A O 1
ATOM 2324 N N . ILE A 1 295 ? -0.016 -14.939 14.948 1.00 93.38 295 ILE A N 1
ATOM 2325 C CA . ILE A 1 295 ? -0.460 -13.589 15.341 1.00 93.38 295 ILE A CA 1
ATOM 2326 C C . ILE A 1 295 ? -1.945 -13.386 15.030 1.00 93.38 295 ILE A C 1
ATOM 2328 O O . ILE A 1 295 ? -2.630 -12.686 15.770 1.00 93.38 295 ILE A O 1
ATOM 2332 N N . ARG A 1 296 ? -2.450 -14.002 13.948 1.00 92.44 296 ARG A N 1
ATOM 2333 C CA . ARG A 1 296 ? -3.836 -13.850 13.471 1.00 92.44 296 ARG A CA 1
ATOM 2334 C C . ARG A 1 296 ? -4.244 -12.371 13.285 1.00 92.44 296 ARG A C 1
ATOM 2336 O O . ARG A 1 296 ? -5.335 -12.006 13.718 1.00 92.44 296 ARG A O 1
ATOM 2343 N N . PRO A 1 297 ? -3.408 -11.528 12.642 1.00 94.56 297 PRO A N 1
ATOM 2344 C CA . PRO A 1 297 ? -3.616 -10.083 12.594 1.00 94.56 297 PRO A CA 1
ATOM 2345 C C . PRO A 1 297 ? -4.901 -9.720 11.852 1.00 94.56 297 PRO A C 1
ATOM 2347 O O . PRO A 1 297 ? -5.336 -10.434 10.939 1.00 94.56 297 PRO A O 1
ATOM 2350 N N . ASP A 1 298 ? -5.466 -8.565 12.194 1.00 94.38 298 ASP A N 1
ATOM 2351 C CA . ASP A 1 298 ? -6.689 -8.067 11.575 1.00 94.38 298 ASP A CA 1
ATOM 2352 C C . ASP A 1 298 ? -6.500 -7.641 10.128 1.00 94.38 298 ASP A C 1
ATOM 2354 O O . ASP A 1 298 ? -7.472 -7.406 9.440 1.00 94.38 298 ASP A O 1
ATOM 2358 N N . PHE A 1 299 ? -5.292 -7.498 9.617 1.00 96.00 299 PHE A N 1
ATOM 2359 C CA . PHE A 1 299 ? -5.054 -7.439 8.186 1.00 96.00 299 PHE A CA 1
ATOM 2360 C C . PHE A 1 299 ? -3.663 -8.004 7.899 1.00 96.00 299 PHE A C 1
ATOM 2362 O O . PHE A 1 299 ? -2.783 -7.990 8.760 1.00 96.00 299 PHE A O 1
ATOM 2369 N N . VAL A 1 300 ? -3.448 -8.447 6.665 1.00 97.19 300 VAL A N 1
ATOM 2370 C CA . VAL A 1 300 ? -2.113 -8.754 6.136 1.00 97.19 300 VAL A CA 1
ATOM 2371 C C . VAL A 1 300 ? -1.942 -7.944 4.864 1.00 97.19 300 VAL A C 1
ATOM 2373 O O . VAL A 1 300 ? -2.787 -8.063 3.981 1.00 97.19 300 VAL A O 1
ATOM 2376 N N . GLU A 1 301 ? -0.889 -7.136 4.763 1.00 96.62 301 GLU A N 1
ATOM 2377 C CA . GLU A 1 301 ? -0.479 -6.500 3.509 1.00 96.62 301 GLU A CA 1
ATOM 2378 C C . GLU A 1 301 ? 0.869 -7.061 3.043 1.00 96.62 301 GLU A C 1
ATOM 2380 O O . GLU A 1 301 ? 1.890 -6.988 3.730 1.00 96.62 301 GLU A O 1
ATOM 2385 N N . ILE A 1 302 ? 0.860 -7.649 1.848 1.00 97.31 302 ILE A N 1
ATOM 2386 C CA . ILE A 1 302 ? 2.073 -8.095 1.173 1.00 97.31 302 ILE A CA 1
ATOM 2387 C C . ILE A 1 302 ? 2.781 -6.868 0.601 1.00 97.31 302 ILE A C 1
ATOM 2389 O O . ILE A 1 302 ? 2.204 -6.107 -0.176 1.00 97.31 302 ILE A O 1
ATOM 2393 N N . ILE A 1 303 ? 4.059 -6.697 0.928 1.00 92.75 303 ILE A N 1
ATOM 2394 C CA . ILE A 1 303 ? 4.898 -5.663 0.325 1.00 92.75 303 ILE A CA 1
ATOM 2395 C C . ILE A 1 303 ? 6.008 -6.361 -0.481 1.00 92.75 303 ILE A C 1
ATOM 2397 O O . ILE A 1 303 ? 6.904 -6.988 0.078 1.00 92.75 303 ILE A O 1
ATOM 2401 N N . SER A 1 304 ? 6.013 -6.335 -1.816 1.00 91.50 304 SER A N 1
ATOM 2402 C CA . SER A 1 304 ? 5.135 -5.594 -2.737 1.00 91.50 304 SER A CA 1
ATOM 2403 C C . SER A 1 304 ? 4.791 -6.394 -3.987 1.00 91.50 304 SER A C 1
ATOM 2405 O O . SER A 1 304 ? 5.318 -7.479 -4.217 1.00 91.50 304 SER A O 1
ATOM 2407 N N . TRP A 1 305 ? 3.934 -5.838 -4.843 1.00 94.50 305 TRP A N 1
ATOM 2408 C CA . TRP A 1 305 ? 3.667 -6.427 -6.150 1.00 94.50 305 TRP A CA 1
ATOM 2409 C C . TRP A 1 305 ? 4.727 -6.062 -7.202 1.00 94.50 305 TRP A C 1
ATOM 2411 O O . TRP A 1 305 ? 5.024 -6.901 -8.047 1.00 94.50 305 TRP A O 1
ATOM 2421 N N . ASN A 1 306 ? 5.303 -4.849 -7.189 1.00 91.31 306 ASN A N 1
ATOM 2422 C CA . ASN A 1 306 ? 6.101 -4.352 -8.323 1.00 91.31 306 ASN A CA 1
ATOM 2423 C C . ASN A 1 306 ? 7.251 -3.359 -8.014 1.00 91.31 306 ASN A C 1
ATOM 2425 O O . ASN A 1 306 ? 7.700 -2.710 -8.963 1.00 91.31 306 ASN A O 1
ATOM 2429 N N . ASP A 1 307 ? 7.774 -3.217 -6.782 1.00 89.62 307 ASP A N 1
ATOM 2430 C CA . ASP A 1 307 ? 9.050 -2.484 -6.626 1.00 89.62 307 ASP A CA 1
ATOM 2431 C C . ASP A 1 307 ? 10.268 -3.361 -6.903 1.00 89.62 307 ASP A C 1
ATOM 2433 O O . ASP A 1 307 ? 10.888 -3.974 -6.030 1.00 89.62 307 ASP A O 1
ATOM 2437 N N . TYR A 1 308 ? 10.640 -3.335 -8.174 1.00 90.25 308 TYR A N 1
ATOM 2438 C CA . TYR A 1 308 ? 11.891 -3.861 -8.692 1.00 90.25 308 TYR A CA 1
ATOM 2439 C C . TYR A 1 308 ? 13.125 -3.202 -8.036 1.00 90.25 308 TYR A C 1
ATOM 2441 O O . TYR A 1 308 ? 14.153 -3.855 -7.879 1.00 90.25 308 TYR A O 1
ATOM 2449 N N . GLY A 1 309 ? 13.035 -1.936 -7.605 1.00 90.12 309 GLY A N 1
ATOM 2450 C CA . GLY A 1 309 ? 14.142 -1.149 -7.048 1.00 90.12 309 GLY A CA 1
ATOM 2451 C C . GLY A 1 309 ? 14.574 -1.537 -5.627 1.00 90.12 309 GLY A C 1
ATOM 2452 O O . GLY A 1 309 ? 15.744 -1.349 -5.276 1.00 90.12 309 GLY A O 1
ATOM 2453 N N . LYS A 1 310 ? 13.686 -2.119 -4.817 1.00 89.75 310 LYS A N 1
ATOM 2454 C CA . LYS A 1 310 ? 14.010 -2.727 -3.509 1.00 89.75 310 LYS A CA 1
ATOM 2455 C C . LYS A 1 310 ? 13.953 -4.265 -3.543 1.00 89.75 310 LYS A C 1
ATOM 2457 O O . LYS A 1 310 ? 14.018 -4.928 -2.508 1.00 89.75 310 LYS A O 1
ATOM 2462 N N . SER A 1 311 ? 13.867 -4.840 -4.745 1.00 93.31 311 SER A N 1
ATOM 2463 C CA . SER A 1 311 ? 13.885 -6.279 -5.062 1.00 93.31 311 SER A CA 1
ATOM 2464 C C . SER A 1 311 ? 12.737 -7.132 -4.503 1.00 93.31 311 SER A C 1
ATOM 2466 O O . SER A 1 311 ? 12.620 -8.293 -4.876 1.00 93.31 311 SER A O 1
ATOM 2468 N N . HIS A 1 312 ? 11.864 -6.618 -3.642 1.00 91.94 312 HIS A N 1
ATOM 2469 C CA . HIS A 1 312 ? 10.894 -7.429 -2.889 1.00 91.94 312 HIS A CA 1
ATOM 2470 C C . HIS A 1 312 ? 9.499 -7.522 -3.535 1.00 91.94 312 HIS A C 1
ATOM 2472 O O . HIS A 1 312 ? 8.475 -7.665 -2.863 1.00 91.94 312 HIS A O 1
ATOM 2478 N N . TYR A 1 313 ? 9.462 -7.425 -4.861 1.00 93.50 313 TYR A N 1
ATOM 2479 C CA . TYR A 1 313 ? 8.274 -7.660 -5.670 1.00 93.50 313 TYR A CA 1
ATOM 2480 C C . TYR A 1 313 ? 7.943 -9.159 -5.737 1.00 93.50 313 TYR A C 1
ATOM 2482 O O . TYR A 1 313 ? 8.840 -9.986 -5.896 1.00 93.50 313 TYR A O 1
ATOM 2490 N N . ILE A 1 314 ? 6.653 -9.497 -5.665 1.00 95.88 314 ILE A N 1
ATOM 2491 C CA . ILE A 1 314 ? 6.110 -10.842 -5.932 1.00 95.88 314 ILE A CA 1
ATOM 2492 C C . ILE A 1 314 ? 5.303 -10.919 -7.239 1.00 95.88 314 ILE A C 1
ATOM 2494 O O . ILE A 1 314 ? 4.822 -11.991 -7.604 1.00 95.88 314 ILE A O 1
ATOM 2498 N N . GLY A 1 315 ? 5.100 -9.800 -7.942 1.00 92.38 315 GLY A N 1
ATOM 2499 C CA . GLY A 1 315 ? 4.455 -9.750 -9.257 1.00 92.38 315 GLY A CA 1
ATOM 2500 C C . GLY A 1 315 ? 5.386 -10.194 -10.398 1.00 92.38 315 GLY A C 1
ATOM 2501 O O . GLY A 1 315 ? 6.544 -10.542 -10.165 1.00 92.38 315 GLY A O 1
ATOM 2502 N N . PRO A 1 316 ? 4.891 -10.242 -11.646 1.00 92.94 316 PRO A N 1
ATOM 2503 C CA . PRO A 1 316 ? 5.727 -10.524 -12.812 1.00 92.94 316 PRO A CA 1
ATOM 2504 C C . PRO A 1 316 ? 6.642 -9.334 -13.147 1.00 92.94 316 PRO A C 1
ATOM 2506 O O . PRO A 1 316 ? 6.351 -8.194 -12.791 1.00 92.94 316 PRO A O 1
ATOM 2509 N N . LEU A 1 317 ? 7.720 -9.593 -13.889 1.00 91.44 317 LEU A N 1
ATOM 2510 C CA . LEU A 1 317 ? 8.581 -8.549 -14.450 1.00 91.44 317 LEU A CA 1
ATOM 2511 C C . LEU A 1 317 ? 7.863 -7.767 -15.560 1.00 91.44 317 LEU A C 1
ATOM 2513 O O . LEU A 1 317 ? 7.260 -8.365 -16.450 1.00 91.44 317 LEU A O 1
ATOM 2517 N N . HIS A 1 318 ? 8.011 -6.439 -15.572 1.00 88.56 318 HIS A N 1
ATOM 2518 C CA . HIS A 1 318 ? 7.477 -5.579 -16.631 1.00 88.56 318 HIS A CA 1
ATOM 2519 C C . HIS A 1 318 ? 8.551 -4.629 -17.178 1.00 88.56 318 HIS A C 1
ATOM 2521 O O . HIS A 1 318 ? 9.094 -3.801 -16.447 1.00 88.56 318 HIS A O 1
ATOM 2527 N N . GLN A 1 319 ? 8.810 -4.684 -18.489 1.00 79.19 319 GLN A N 1
ATOM 2528 C CA . GLN A 1 319 ? 9.869 -3.906 -19.160 1.00 79.19 319 GLN A CA 1
ATOM 2529 C C . GLN A 1 319 ? 9.713 -2.382 -19.001 1.00 79.19 319 GLN A C 1
ATOM 2531 O O . GLN A 1 319 ? 10.695 -1.648 -18.923 1.00 79.19 319 GLN A O 1
ATOM 2536 N N . GLY A 1 320 ? 8.475 -1.892 -18.888 1.00 75.31 320 GLY A N 1
ATOM 2537 C CA . GLY A 1 320 ? 8.190 -0.482 -18.608 1.00 75.31 320 GLY A CA 1
ATOM 2538 C C . GLY A 1 320 ? 8.335 -0.061 -17.136 1.00 75.31 320 GLY A C 1
ATOM 2539 O O . GLY A 1 320 ? 8.158 1.122 -16.847 1.00 75.31 320 GLY A O 1
ATOM 2540 N N . GLY A 1 321 ? 8.603 -0.991 -16.211 1.00 78.31 321 GLY A N 1
ATOM 2541 C C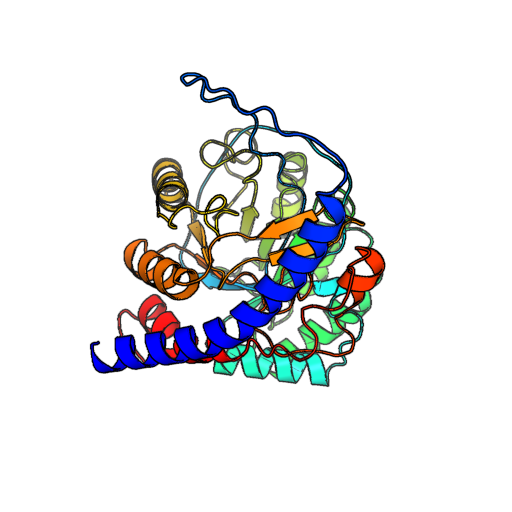A . GLY A 1 321 ? 8.617 -0.744 -14.762 1.00 78.31 321 GLY A CA 1
ATOM 2542 C C . GLY A 1 321 ? 9.969 -0.332 -14.174 1.00 78.31 321 GLY A C 1
ATOM 2543 O O . GLY A 1 321 ? 10.020 0.228 -13.082 1.00 78.31 321 GLY A O 1
ATOM 2544 N N . TYR A 1 322 ? 11.074 -0.522 -14.898 1.00 86.12 322 TYR A N 1
ATOM 2545 C CA . TYR A 1 322 ? 12.443 -0.319 -14.393 1.00 86.12 322 TYR A CA 1
ATOM 2546 C C . TYR A 1 322 ? 12.885 1.158 -14.250 1.00 86.12 322 TYR A C 1
ATOM 2548 O O . TYR A 1 322 ? 14.077 1.471 -14.238 1.00 86.12 322 TYR A O 1
ATOM 2556 N N . GLY A 1 323 ? 11.943 2.099 -14.124 1.00 83.81 323 GLY A N 1
ATOM 2557 C CA . GLY A 1 323 ? 12.239 3.532 -14.000 1.00 83.81 323 GLY A CA 1
ATOM 2558 C C . GLY A 1 323 ? 13.062 3.886 -12.754 1.00 83.81 323 GLY A C 1
ATOM 2559 O O . GLY A 1 323 ? 13.913 4.779 -12.818 1.00 83.81 323 GLY A O 1
ATOM 2560 N N . ALA A 1 324 ? 12.856 3.156 -11.652 1.00 83.44 324 ALA A N 1
ATOM 2561 C CA . ALA A 1 324 ? 13.561 3.349 -10.384 1.00 83.44 324 ALA A CA 1
ATOM 2562 C C . ALA A 1 324 ? 15.089 3.228 -10.523 1.00 83.44 324 ALA A C 1
ATOM 2564 O O . ALA A 1 324 ? 15.809 4.070 -9.991 1.00 83.44 324 ALA A O 1
ATOM 2565 N N . PHE A 1 325 ? 15.594 2.267 -11.305 1.00 88.31 325 PHE A N 1
ATOM 2566 C CA . PHE A 1 325 ? 17.036 2.065 -11.506 1.00 88.31 325 PHE A CA 1
ATOM 2567 C C . PHE A 1 325 ? 17.711 3.279 -12.155 1.00 88.31 325 PHE A C 1
ATOM 2569 O O . PHE A 1 325 ? 18.797 3.687 -11.744 1.00 88.31 325 PHE A O 1
ATOM 2576 N N . LYS A 1 326 ? 17.046 3.912 -13.131 1.00 88.62 326 LYS A N 1
ATOM 2577 C CA . LYS A 1 326 ? 17.573 5.101 -13.815 1.00 88.62 326 LYS A CA 1
ATOM 2578 C C . LYS A 1 326 ? 17.555 6.339 -12.918 1.00 88.62 326 LYS A C 1
ATOM 2580 O O . LYS A 1 326 ? 18.538 7.075 -12.887 1.00 88.62 326 LYS A O 1
ATOM 2585 N N . THR A 1 327 ? 16.458 6.594 -12.202 1.00 83.94 327 THR A N 1
ATOM 2586 C CA . THR A 1 327 ? 16.345 7.784 -11.334 1.00 83.94 327 THR A CA 1
ATOM 2587 C C . THR A 1 327 ? 17.168 7.631 -10.052 1.00 83.94 327 THR A C 1
ATOM 2589 O O . THR A 1 327 ? 17.884 8.556 -9.673 1.00 83.94 327 THR A O 1
ATOM 2592 N N . GLY A 1 328 ? 17.154 6.443 -9.449 1.00 85.00 328 GLY A N 1
ATOM 2593 C CA . GLY A 1 328 ? 17.971 6.058 -8.300 1.00 85.00 328 GLY A CA 1
ATOM 2594 C C . GLY A 1 328 ? 19.441 5.771 -8.625 1.00 85.00 328 GLY A C 1
ATOM 2595 O O . GLY A 1 328 ? 20.183 5.406 -7.722 1.00 85.00 328 GLY A O 1
ATOM 2596 N N . LYS A 1 329 ? 19.892 5.965 -9.875 1.00 90.25 329 LYS A N 1
ATOM 2597 C CA . LYS A 1 329 ? 21.296 5.816 -10.313 1.00 90.25 329 LYS A CA 1
ATOM 2598 C C . LYS A 1 329 ? 21.922 4.456 -9.955 1.00 90.25 329 LYS A C 1
ATOM 2600 O O . LYS A 1 329 ? 23.075 4.408 -9.528 1.00 90.25 329 LYS A O 1
ATOM 2605 N N . ALA A 1 330 ? 21.164 3.373 -10.107 1.00 92.56 330 ALA A N 1
ATOM 2606 C CA . ALA A 1 330 ? 21.658 2.018 -9.879 1.00 92.56 330 ALA A CA 1
ATOM 2607 C C . ALA A 1 330 ? 22.880 1.713 -10.770 1.00 92.56 330 ALA A C 1
ATOM 2609 O O . ALA A 1 330 ? 22.921 2.182 -11.912 1.00 92.56 330 ALA A O 1
ATOM 2610 N N . PRO A 1 331 ? 23.847 0.895 -10.311 1.00 94.00 331 PRO A N 1
ATOM 2611 C CA . PRO A 1 331 ? 24.976 0.482 -11.146 1.00 94.00 331 PRO A CA 1
ATOM 2612 C C . PRO A 1 331 ? 24.541 -0.407 -12.325 1.00 94.00 331 PRO A C 1
ATOM 2614 O O . PRO A 1 331 ? 25.174 -0.382 -13.378 1.00 94.00 331 PRO A O 1
ATOM 2617 N N . PHE A 1 332 ? 23.457 -1.174 -12.160 1.00 94.00 332 PHE A N 1
ATOM 2618 C CA . PHE A 1 332 ? 22.789 -1.978 -13.188 1.00 94.00 332 PHE A CA 1
ATOM 2619 C C . PHE A 1 332 ? 21.346 -2.302 -12.752 1.00 94.00 332 PHE A C 1
ATOM 2621 O O . PHE A 1 332 ? 20.952 -2.001 -11.624 1.00 94.00 332 PHE A O 1
ATOM 2628 N N . ASN A 1 333 ? 20.549 -2.913 -13.635 1.00 92.94 333 ASN A N 1
ATOM 2629 C CA . ASN A 1 333 ? 19.199 -3.384 -13.316 1.00 92.94 333 ASN A CA 1
ATOM 2630 C C . ASN A 1 333 ? 19.246 -4.785 -12.677 1.00 92.94 333 ASN A C 1
ATOM 2632 O O . ASN A 1 333 ? 19.246 -5.788 -13.383 1.00 92.94 333 ASN A O 1
ATOM 2636 N N . TYR A 1 334 ? 19.274 -4.867 -11.345 1.00 93.25 334 TYR A N 1
ATOM 2637 C CA . TYR A 1 334 ? 19.291 -6.150 -10.621 1.00 93.25 334 TYR A CA 1
ATOM 2638 C C . TYR A 1 334 ? 17.939 -6.893 -10.590 1.00 93.25 334 TYR A C 1
ATOM 2640 O O . TYR A 1 334 ? 17.878 -7.995 -10.055 1.00 93.25 334 TYR A O 1
ATOM 2648 N N . ALA A 1 335 ? 16.876 -6.348 -11.196 1.00 92.19 335 ALA A N 1
ATOM 2649 C CA . ALA A 1 335 ? 15.640 -7.088 -11.476 1.00 92.19 335 ALA A CA 1
ATOM 2650 C C . ALA A 1 335 ? 15.591 -7.668 -12.907 1.00 92.19 335 ALA A C 1
ATOM 2652 O O . ALA A 1 335 ? 14.660 -8.394 -13.256 1.00 92.19 335 ALA A O 1
ATOM 2653 N N . GLU A 1 336 ? 16.569 -7.363 -13.766 1.00 92.50 336 GLU A N 1
ATOM 2654 C CA . GLU A 1 336 ? 16.577 -7.858 -15.142 1.00 92.50 336 GLU A CA 1
ATOM 2655 C C . GLU A 1 336 ? 16.839 -9.368 -15.186 1.00 92.50 336 GLU A C 1
ATOM 2657 O O . GLU A 1 336 ? 17.910 -9.843 -14.819 1.00 92.50 336 GLU A O 1
ATOM 2662 N N . GLY A 1 337 ? 15.842 -10.130 -15.646 1.00 92.94 337 GLY A N 1
ATOM 2663 C CA . GLY A 1 337 ? 15.930 -11.588 -15.737 1.00 92.94 337 GLY A CA 1
ATOM 2664 C C . GLY A 1 337 ? 15.717 -12.338 -14.416 1.00 92.94 337 GLY A C 1
ATOM 2665 O O . GLY A 1 337 ? 15.946 -13.543 -14.396 1.00 92.94 337 GLY A O 1
ATOM 2666 N N . MET A 1 338 ? 15.254 -11.665 -13.354 1.00 94.38 338 MET A N 1
ATOM 2667 C CA . MET A 1 338 ? 14.990 -12.260 -12.034 1.00 94.38 338 MET A CA 1
ATOM 2668 C C . MET A 1 338 ? 13.474 -12.435 -11.784 1.00 94.38 338 MET A C 1
ATOM 2670 O O . MET A 1 338 ? 12.832 -11.551 -11.223 1.00 94.38 338 MET A O 1
ATOM 2674 N N . PRO A 1 339 ? 12.828 -13.525 -12.238 1.00 94.75 339 PRO A N 1
ATOM 2675 C CA . PRO A 1 339 ? 11.409 -13.753 -11.972 1.00 94.75 339 PRO A CA 1
ATOM 2676 C C . PRO A 1 339 ? 11.174 -14.143 -10.503 1.00 94.75 339 PRO A C 1
ATOM 2678 O O . PRO A 1 339 ? 11.702 -15.138 -10.019 1.00 94.75 339 PRO A O 1
ATOM 2681 N N . HIS A 1 340 ? 10.348 -13.372 -9.793 1.00 94.00 340 HIS A N 1
ATOM 2682 C CA . HIS A 1 340 ? 9.988 -13.613 -8.384 1.00 94.00 340 HIS A CA 1
ATOM 2683 C C . HIS A 1 340 ? 8.588 -14.235 -8.216 1.00 94.00 340 HIS A C 1
ATOM 2685 O O . HIS A 1 340 ? 7.993 -14.212 -7.137 1.00 94.00 340 HIS A O 1
ATOM 2691 N N . ASP A 1 341 ? 8.026 -14.797 -9.287 1.00 90.50 341 ASP A N 1
ATOM 2692 C CA . ASP A 1 341 ? 6.694 -15.399 -9.276 1.00 90.50 341 ASP A CA 1
ATOM 2693 C C . ASP A 1 341 ? 6.603 -16.704 -8.477 1.00 90.50 341 ASP A C 1
ATOM 2695 O O . ASP A 1 341 ? 5.516 -17.036 -7.994 1.00 90.50 341 ASP A O 1
ATOM 2699 N N . GLY A 1 342 ? 7.733 -17.375 -8.233 1.00 94.31 342 GLY A N 1
ATOM 2700 C CA . GLY A 1 342 ? 7.836 -18.505 -7.305 1.00 94.31 342 GLY A CA 1
ATOM 2701 C C . GLY A 1 342 ? 7.266 -18.211 -5.910 1.00 94.31 342 GLY A C 1
ATOM 2702 O O . GLY A 1 342 ? 6.605 -19.071 -5.324 1.00 94.31 342 GLY A O 1
ATOM 2703 N N . TRP A 1 343 ? 7.394 -16.975 -5.407 1.00 94.88 343 TRP A N 1
ATOM 2704 C CA . TRP A 1 343 ? 6.824 -16.579 -4.110 1.00 94.88 343 TRP A CA 1
ATOM 2705 C C . TRP A 1 343 ? 5.293 -16.671 -4.066 1.00 94.88 343 TRP A C 1
ATOM 2707 O O . TRP A 1 343 ? 4.727 -16.899 -2.993 1.00 94.88 343 TRP A O 1
ATOM 2717 N N . ARG A 1 344 ? 4.612 -16.564 -5.218 1.00 95.00 344 ARG A N 1
ATOM 2718 C CA . ARG A 1 344 ? 3.147 -16.678 -5.312 1.00 95.00 344 ARG A CA 1
ATOM 2719 C C . ARG A 1 344 ? 2.638 -18.115 -5.195 1.00 95.00 344 ARG A C 1
ATOM 2721 O O . ARG A 1 344 ? 1.466 -18.296 -4.878 1.00 95.00 344 ARG A O 1
ATOM 2728 N N . ILE A 1 345 ? 3.483 -19.130 -5.405 1.00 95.00 345 ILE A N 1
ATOM 2729 C CA . ILE A 1 345 ? 3.070 -20.547 -5.447 1.00 95.00 345 ILE A CA 1
ATOM 2730 C C . ILE A 1 345 ? 2.450 -21.001 -4.116 1.00 95.00 345 ILE A C 1
ATOM 2732 O O . ILE A 1 345 ? 1.467 -21.741 -4.116 1.00 95.00 345 ILE A O 1
ATOM 2736 N N . ILE A 1 346 ? 2.979 -20.537 -2.978 1.00 92.75 346 ILE A N 1
ATOM 2737 C CA . ILE A 1 346 ? 2.455 -20.913 -1.652 1.00 92.75 346 ILE A CA 1
ATOM 2738 C C . ILE A 1 346 ? 1.219 -20.106 -1.228 1.00 92.75 346 ILE A C 1
ATOM 2740 O O . ILE A 1 346 ? 0.512 -20.523 -0.306 1.00 92.75 346 ILE A O 1
ATOM 2744 N N . LEU A 1 347 ? 0.949 -18.963 -1.875 1.00 95.75 347 LEU A N 1
ATOM 2745 C CA . LEU A 1 347 ? -0.046 -17.998 -1.405 1.00 95.75 347 LEU A CA 1
ATOM 2746 C C . LEU A 1 347 ? -1.467 -18.578 -1.326 1.00 95.75 347 LEU A C 1
ATOM 2748 O O . LEU A 1 347 ? -2.053 -18.466 -0.252 1.00 95.75 347 LEU A O 1
ATOM 2752 N N . PRO A 1 348 ? -2.008 -19.296 -2.333 1.00 95.12 348 PRO A N 1
ATOM 2753 C CA . PRO A 1 348 ? -3.352 -19.879 -2.242 1.00 95.12 348 PRO A CA 1
ATOM 2754 C C . PRO A 1 348 ? -3.559 -20.844 -1.067 1.00 95.12 348 PRO A C 1
ATOM 2756 O O . PRO A 1 348 ? -4.665 -20.949 -0.539 1.00 95.12 348 PRO A O 1
ATOM 2759 N N . PHE A 1 349 ? -2.505 -21.539 -0.629 1.00 93.94 349 PHE A N 1
ATOM 2760 C CA . PHE A 1 349 ? -2.570 -22.426 0.532 1.00 93.94 349 PHE A CA 1
ATOM 2761 C C . PHE A 1 349 ? -2.559 -21.630 1.844 1.00 93.94 349 PHE A C 1
ATOM 2763 O O . PHE A 1 349 ? -3.427 -21.826 2.698 1.00 93.94 349 PHE A O 1
ATOM 2770 N N . ILE A 1 350 ? -1.587 -20.725 2.011 1.00 94.56 350 ILE A N 1
ATOM 2771 C CA . ILE A 1 350 ? -1.374 -20.028 3.287 1.00 94.56 350 ILE A CA 1
ATOM 2772 C C . ILE A 1 350 ? -2.387 -18.899 3.518 1.00 94.56 350 ILE A C 1
ATOM 2774 O O . ILE A 1 350 ? -2.868 -18.739 4.639 1.00 94.56 350 ILE A O 1
ATOM 2778 N N . ILE A 1 351 ? -2.812 -18.203 2.458 1.00 94.81 351 ILE A N 1
ATOM 2779 C CA . ILE A 1 351 ? -3.918 -17.237 2.499 1.00 94.81 351 ILE A CA 1
ATOM 2780 C C . ILE A 1 351 ? -5.246 -17.949 2.768 1.00 94.81 351 ILE A C 1
ATOM 2782 O O . ILE A 1 351 ? -6.015 -17.478 3.606 1.00 94.81 351 ILE A O 1
ATOM 2786 N N . GLY A 1 352 ? -5.499 -19.100 2.133 1.00 90.31 352 GLY A N 1
ATOM 2787 C CA . GLY A 1 352 ? -6.670 -19.927 2.430 1.00 90.31 352 GLY A CA 1
ATOM 2788 C C . GLY A 1 352 ? -6.725 -20.318 3.910 1.00 90.31 352 GLY A C 1
ATOM 2789 O O . GLY A 1 352 ? -7.739 -20.097 4.571 1.00 90.31 352 GLY A O 1
ATOM 2790 N N . HIS A 1 353 ? -5.603 -20.791 4.463 1.00 91.12 353 HIS A N 1
ATOM 2791 C CA . HIS A 1 353 ? -5.505 -21.162 5.876 1.00 91.12 353 HIS A CA 1
ATOM 2792 C C . HIS A 1 353 ? -5.629 -19.961 6.833 1.00 91.12 353 HIS A C 1
ATOM 2794 O O . HIS A 1 353 ? -6.329 -20.060 7.844 1.00 91.12 353 HIS A O 1
ATOM 2800 N N . TYR A 1 354 ? -5.041 -18.806 6.501 1.00 92.19 354 TYR A N 1
ATOM 2801 C CA . TYR A 1 354 ? -5.247 -17.563 7.251 1.00 92.19 354 TYR A CA 1
ATOM 2802 C C . TYR A 1 354 ? -6.730 -17.148 7.243 1.00 92.19 354 TYR A C 1
ATOM 2804 O O . TYR A 1 354 ? -7.308 -16.966 8.315 1.00 92.19 354 TYR A O 1
ATOM 2812 N N . LYS A 1 355 ? -7.388 -17.090 6.079 1.00 87.31 355 LYS A N 1
ATOM 2813 C CA . LYS A 1 355 ? -8.799 -16.673 5.959 1.00 87.31 355 LYS A CA 1
ATOM 2814 C C . LYS A 1 355 ? -9.773 -17.639 6.640 1.00 87.31 355 LYS A C 1
ATOM 2816 O O . LYS A 1 355 ? -10.663 -17.194 7.359 1.00 87.31 355 LYS A O 1
ATOM 2821 N N . ASN A 1 356 ? -9.597 -18.947 6.440 1.00 84.81 356 ASN A N 1
ATOM 2822 C CA . ASN A 1 356 ? -10.636 -19.947 6.719 1.00 84.81 356 ASN A CA 1
ATOM 2823 C C . ASN A 1 356 ? -10.319 -20.893 7.892 1.00 84.81 356 ASN A C 1
ATOM 2825 O O . ASN A 1 356 ? -11.169 -21.695 8.272 1.00 84.81 356 ASN A O 1
ATOM 2829 N N . GLY A 1 357 ? -9.098 -20.877 8.437 1.00 70.44 357 GLY A N 1
ATOM 2830 C CA . GLY A 1 357 ? -8.640 -21.867 9.425 1.00 70.44 357 GLY A CA 1
ATOM 2831 C C . GLY A 1 357 ? -8.317 -23.248 8.831 1.00 70.44 357 GLY A C 1
ATOM 2832 O O . GLY A 1 357 ? -7.790 -24.115 9.523 1.00 70.44 357 GLY A O 1
ATOM 2833 N N . SER A 1 358 ? -8.536 -23.444 7.530 1.00 50.09 358 SER A N 1
ATOM 2834 C CA . SER A 1 358 ? -8.197 -24.643 6.756 1.00 50.09 358 SER A CA 1
ATOM 2835 C C . SER A 1 358 ? -7.665 -24.249 5.378 1.00 50.09 358 SER A C 1
ATOM 2837 O O . SER A 1 358 ? -7.998 -23.180 4.871 1.00 50.09 358 SER A O 1
ATOM 2839 N N . ALA A 1 359 ? -6.869 -25.114 4.749 1.00 47.94 359 ALA A N 1
ATOM 2840 C CA . ALA A 1 359 ? -6.595 -24.978 3.319 1.00 47.94 359 ALA A CA 1
ATOM 2841 C C . ALA A 1 359 ? -7.905 -25.089 2.506 1.00 47.94 359 ALA A C 1
ATOM 2843 O O . ALA A 1 359 ? -8.873 -25.693 2.982 1.00 47.94 359 ALA A O 1
ATOM 2844 N N . ALA A 1 360 ? -7.920 -24.470 1.323 1.00 46.12 360 ALA A N 1
ATOM 2845 C CA . ALA A 1 360 ? -9.028 -24.512 0.365 1.00 46.12 360 ALA A CA 1
ATOM 2846 C C . ALA A 1 360 ? -8.979 -25.771 -0.520 1.00 46.12 360 ALA A C 1
ATOM 2848 O O . ALA A 1 360 ? -7.849 -26.239 -0.793 1.00 46.12 360 ALA A O 1
#

InterPro domains:
  IPR005197 Glycoside hydrolase family 71 [PF03659] (85-359)
  IPR005197 Glycoside hydrolase family 71 [cd11577] (85-357)
  IPR051130 Mitochondrial structure and function regulator [PTHR43173] (122-347)

Foldseek 3Di:
DVVVVVVVVVVLVVVVVVVVVVVVVVVVVVVVVPVPDDDDDDDDDDDPDPPPQQDFDDFFWFKDFDWFFYFADDDDHDAAADFQLLLVLPPALVNLLVLQVLCVVLVGQETEGEHEAPDPSCVVSVVSNLVSCLVVVGAYAYAYECRHHHHHDLVVLLVVLVVPLPRSRFDADPSAGEYEYEAPLVCLVSLQVSCVRNVHAYEYENPSQAQNHGDPSCGVRHTAYEHPQQADDAEDDDDCPRVVSNQPVCVVRVHHQYEYEHFQFWAADLVLRPDGGGTDRSCSNVVSLVVCLVSLGRMYIYGHCADQRGPGHLHADDPSSQVSCVNSVGPDRPCVPPGNVVSSPCSQQSVCCSVPVHRD